Protein AF-D9SLG6-F1 (afdb_monomer)

Foldseek 3Di:
DQVVCVVVVHDPVVVQQVCCVVVVDGPVVLLLLQLLLVLLVVLLVPPDDLQRSCVVSPHPGSVSSQVSNCVQQVDGSPVSNVDPDPDPRRDDDDLDDPDPPVCQCVDPVVVLVKTWPDKDWADEDQAVVVVQVCCCVPVVWHKDQPDADPVRGRAKIWIARGDVSCVVVVSDHGHTHIYGYDDDDPPRTMDTDMDRVVSVVVVCVVVVNPPDDDDDD

InterPro domains:
  IPR009057 Homedomain-like superfamily [SSF46689] (35-90)
  IPR018060 AraC-like, DNA binding HTH domain [PF12833] (5-82)
  IPR018060 AraC-like, DNA binding HTH domain [PS01124] (1-83)
  IPR018060 AraC-like, DNA binding HTH domain [SM00342] (1-81)
  IPR018062 HTH domain AraC-type, conserved site [PS00041] (35-77)
  IPR020449 Transcription regulator HTH, AraC- type, HTH domain [PR00032] (50-65)
  IPR020449 Transcription regulator HTH, AraC- type, HTH domain [PR00032] (65-81)
  IPR029068 Glyoxalase/Bleomycin resistance protein/Dihydroxybiphenyl dioxygenase [SSF54593] (121-214)
  IPR049459 Bleomycin resistance protein domain [PF21629] (120-182)
  IPR050959 Multiple antibiotic resistance protein MarA-like [PTHR47504] (3-119)

Mean predicted aligned error: 10.83 Å

Structure (mmCIF, N/CA/C/O backbone):
data_AF-D9SLG6-F1
#
_entry.id   AF-D9SLG6-F1
#
loop_
_atom_site.group_PDB
_atom_site.id
_atom_site.type_symbol
_atom_site.label_atom_id
_atom_site.label_alt_id
_atom_site.label_comp_id
_atom_site.label_asym_id
_atom_site.label_entity_id
_atom_site.label_seq_id
_atom_site.pdbx_PDB_ins_code
_atom_site.Cartn_x
_atom_site.Cartn_y
_atom_site.Cartn_z
_atom_site.occupancy
_atom_site.B_iso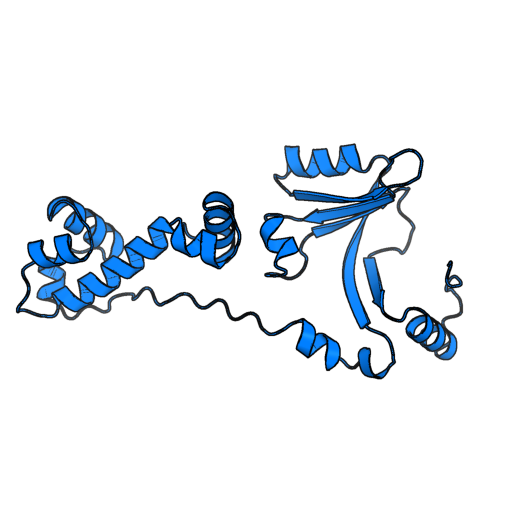_or_equiv
_atom_site.auth_seq_id
_atom_site.auth_comp_id
_atom_site.auth_asym_id
_atom_site.auth_atom_id
_atom_site.pdbx_PDB_model_num
ATOM 1 N N . MET A 1 1 ? -7.681 -12.279 13.695 1.00 58.88 1 MET A N 1
ATOM 2 C CA . MET A 1 1 ? -6.657 -11.817 12.727 1.00 58.88 1 MET A CA 1
ATOM 3 C C . MET A 1 1 ? -6.296 -12.932 11.754 1.00 58.88 1 MET A C 1
ATOM 5 O O . MET A 1 1 ? -6.424 -12.731 10.557 1.00 58.88 1 MET A O 1
ATOM 9 N N . THR A 1 2 ? -5.983 -14.128 12.254 1.00 65.06 2 THR A N 1
ATOM 10 C CA . THR A 1 2 ? -5.584 -15.313 11.474 1.00 65.06 2 THR A CA 1
ATOM 11 C C . THR A 1 2 ? -6.615 -15.793 10.447 1.00 65.06 2 THR A C 1
ATOM 13 O O . THR A 1 2 ? -6.240 -16.296 9.395 1.00 65.06 2 THR A O 1
ATOM 16 N N . THR A 1 3 ? -7.912 -15.623 10.722 1.00 75.00 3 THR A N 1
ATOM 17 C CA . THR A 1 3 ? -8.987 -16.054 9.814 1.00 75.00 3 THR A CA 1
ATOM 18 C C . THR A 1 3 ? -8.991 -15.274 8.499 1.00 75.00 3 THR A C 1
ATOM 20 O O . THR A 1 3 ? -9.059 -15.886 7.443 1.00 75.00 3 THR A O 1
ATOM 23 N N . ALA A 1 4 ? -8.871 -13.941 8.547 1.00 69.75 4 ALA A N 1
ATOM 24 C CA . ALA A 1 4 ? -8.873 -13.101 7.346 1.00 69.75 4 ALA A CA 1
ATOM 25 C C . ALA A 1 4 ? -7.638 -13.360 6.470 1.00 69.75 4 ALA A C 1
ATOM 27 O O . ALA A 1 4 ? -7.775 -13.543 5.269 1.00 69.75 4 ALA A O 1
ATOM 28 N N . ALA A 1 5 ? -6.460 -13.472 7.089 1.00 71.62 5 ALA A N 1
ATOM 29 C CA . ALA A 1 5 ? -5.213 -13.793 6.397 1.00 71.62 5 ALA A CA 1
ATOM 30 C C . ALA A 1 5 ? -5.293 -15.148 5.663 1.00 71.62 5 ALA A C 1
ATOM 32 O O . ALA A 1 5 ? -4.966 -15.246 4.485 1.00 71.62 5 ALA A O 1
ATOM 33 N N . ARG A 1 6 ? -5.862 -16.171 6.320 1.00 69.75 6 ARG A N 1
ATOM 34 C CA . ARG A 1 6 ? -6.088 -17.496 5.721 1.00 69.75 6 ARG A CA 1
ATOM 35 C C . ARG A 1 6 ? -7.032 -17.462 4.519 1.00 69.75 6 ARG A C 1
ATOM 37 O O . ARG A 1 6 ? -6.790 -18.179 3.560 1.00 69.75 6 ARG A O 1
ATOM 44 N N . PHE A 1 7 ? -8.087 -16.646 4.562 1.00 71.81 7 PHE A N 1
ATOM 45 C CA . PHE A 1 7 ? -9.011 -16.495 3.431 1.00 71.81 7 PHE A CA 1
ATOM 46 C C . PHE A 1 7 ? -8.351 -15.861 2.202 1.00 71.81 7 PHE A C 1
ATOM 48 O O . PHE A 1 7 ? -8.737 -16.180 1.085 1.00 71.81 7 PHE A O 1
ATOM 55 N N . VAL A 1 8 ? -7.373 -14.977 2.411 1.00 69.00 8 VAL A N 1
ATOM 56 C CA . VAL A 1 8 ? -6.668 -14.255 1.338 1.00 69.00 8 VAL A CA 1
ATOM 57 C C . VAL A 1 8 ? -5.389 -14.990 0.902 1.00 69.00 8 VAL A C 1
ATOM 59 O O . VAL A 1 8 ? -4.745 -14.589 -0.058 1.00 69.00 8 VAL A O 1
ATOM 62 N N . GLY A 1 9 ? -5.024 -16.091 1.569 1.00 76.75 9 GLY A N 1
ATOM 63 C CA . GLY A 1 9 ? -3.832 -16.874 1.233 1.00 76.75 9 GLY A CA 1
ATOM 64 C C . GLY A 1 9 ? -2.511 -16.199 1.615 1.00 76.75 9 GLY A C 1
ATOM 65 O O . GLY A 1 9 ? -1.478 -16.551 1.060 1.00 76.75 9 GLY A O 1
ATOM 66 N N . CYS A 1 10 ? -2.529 -15.252 2.558 1.00 79.31 10 CYS A N 1
ATOM 67 C CA . CYS A 1 10 ? -1.338 -14.542 3.024 1.00 79.31 10 CYS A CA 1
ATOM 68 C C . CYS A 1 10 ? -1.122 -14.707 4.534 1.00 79.31 10 CYS A C 1
ATOM 70 O O . CYS A 1 10 ? -1.982 -15.184 5.286 1.00 79.31 10 CYS A O 1
ATOM 72 N N . SER A 1 11 ? 0.054 -14.317 5.007 1.00 87.31 11 SER A N 1
ATOM 73 C CA . SER A 1 11 ? 0.365 -14.247 6.428 1.00 87.31 11 SER A CA 1
ATOM 74 C C . SER A 1 11 ? -0.424 -13.125 7.117 1.00 87.31 11 SER A C 1
ATOM 76 O O . SER A 1 11 ? -0.889 -12.155 6.514 1.00 87.31 11 SER A O 1
ATOM 78 N N . SER A 1 12 ? -0.567 -13.224 8.443 1.00 86.44 12 SER A N 1
ATOM 79 C CA . 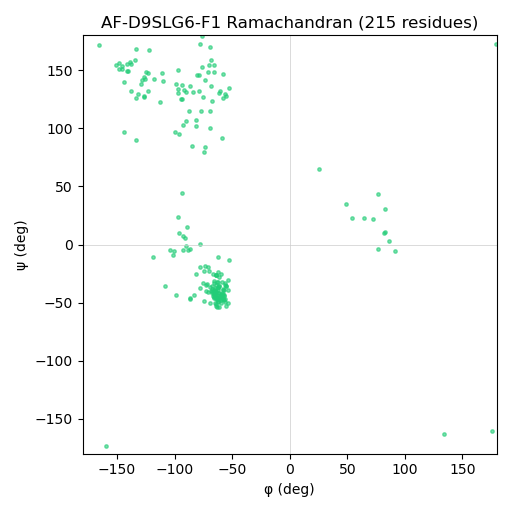SER A 1 12 ? -1.248 -12.173 9.218 1.00 86.44 12 SER A CA 1
ATOM 80 C C . SER A 1 12 ? -0.517 -10.829 9.178 1.00 86.44 12 SER A C 1
ATOM 82 O O . SER A 1 12 ? -1.162 -9.797 9.351 1.00 86.44 12 SER A O 1
ATOM 84 N N . TRP A 1 13 ? 0.800 -10.838 8.961 1.00 87.12 13 TRP A N 1
ATOM 85 C CA . TRP A 1 13 ? 1.613 -9.630 8.853 1.00 87.12 13 TRP A CA 1
ATOM 86 C C . TRP A 1 13 ? 1.392 -8.927 7.508 1.00 87.12 13 TRP A C 1
ATOM 88 O O . TRP A 1 13 ? 1.062 -7.740 7.500 1.00 87.12 13 TRP A O 1
ATOM 98 N N . GLU A 1 14 ? 1.451 -9.668 6.395 1.00 84.50 14 GLU A N 1
ATOM 99 C CA . GLU A 1 14 ? 1.177 -9.142 5.046 1.00 84.50 14 GLU A CA 1
ATOM 100 C C . GLU A 1 14 ? -0.231 -8.543 4.980 1.00 84.50 14 GLU A C 1
ATOM 102 O O . GLU A 1 14 ? -0.409 -7.398 4.565 1.00 84.50 14 GLU A O 1
ATOM 107 N N . PHE A 1 15 ? -1.236 -9.260 5.501 1.00 84.75 15 PHE A N 1
ATOM 108 C CA . PHE A 1 15 ? -2.612 -8.763 5.540 1.00 84.75 15 PHE A CA 1
ATOM 109 C C . PHE A 1 15 ? -2.734 -7.418 6.273 1.00 84.75 15 PHE A C 1
ATOM 111 O O . PHE A 1 15 ? -3.423 -6.510 5.810 1.00 84.75 15 PHE A O 1
ATOM 118 N N . GLN A 1 16 ? -2.074 -7.270 7.425 1.00 88.38 16 GLN A N 1
ATOM 119 C CA . GLN A 1 16 ? -2.118 -6.027 8.199 1.00 88.38 16 GLN A CA 1
ATOM 120 C C . GLN A 1 16 ? -1.422 -4.871 7.480 1.00 88.38 16 GLN A C 1
ATOM 122 O O . GLN A 1 16 ? -1.925 -3.745 7.531 1.00 88.38 16 GLN A O 1
ATOM 127 N N . ARG A 1 17 ? -0.300 -5.140 6.803 1.00 86.12 17 ARG A N 1
ATOM 128 C CA . ARG A 1 17 ? 0.409 -4.154 5.978 1.00 86.12 17 ARG A CA 1
ATOM 129 C C . ARG A 1 17 ? -0.448 -3.679 4.817 1.00 86.12 17 ARG A C 1
ATOM 131 O O . ARG A 1 17 ? -0.683 -2.478 4.713 1.00 86.12 17 ARG A O 1
ATOM 138 N N . ILE A 1 18 ? -0.972 -4.606 4.014 1.00 85.06 18 ILE A N 1
ATOM 139 C CA . ILE A 1 18 ? -1.842 -4.296 2.871 1.00 85.06 18 ILE A CA 1
ATOM 140 C C . ILE A 1 18 ? -3.066 -3.505 3.340 1.00 85.06 18 ILE A C 1
ATOM 142 O O . ILE A 1 18 ? -3.376 -2.455 2.781 1.00 85.06 18 ILE A O 1
ATOM 146 N N . PHE A 1 19 ? -3.730 -3.954 4.411 1.00 86.12 19 PHE A N 1
ATOM 147 C CA . PHE A 1 19 ? -4.883 -3.249 4.966 1.00 86.12 19 PHE A CA 1
ATOM 148 C C . PHE A 1 19 ? -4.532 -1.814 5.371 1.00 86.12 19 PHE A C 1
ATOM 150 O O . PHE A 1 19 ? -5.271 -0.884 5.048 1.00 86.12 19 PHE A O 1
ATOM 157 N N . SER A 1 20 ? -3.413 -1.624 6.073 1.00 89.19 20 SER A N 1
ATOM 158 C CA . SER A 1 20 ? -3.014 -0.301 6.566 1.00 89.19 20 SER A CA 1
ATOM 159 C C . SER A 1 20 ? -2.607 0.631 5.433 1.00 89.19 20 SER A C 1
ATOM 161 O O . SER A 1 20 ? -2.940 1.812 5.469 1.00 89.19 20 SER A O 1
ATOM 163 N N . PHE A 1 21 ? -1.949 0.089 4.409 1.00 85.12 21 PHE A N 1
ATOM 164 C CA . PHE A 1 21 ? -1.604 0.818 3.199 1.00 85.12 21 PHE A CA 1
ATOM 165 C C . PHE A 1 21 ? -2.861 1.301 2.457 1.00 85.12 21 PHE A C 1
ATOM 167 O O . PHE A 1 21 ? -2.968 2.486 2.157 1.00 85.12 21 PHE A O 1
ATOM 174 N N . LEU A 1 22 ? -3.838 0.414 2.225 1.00 83.25 22 LEU A N 1
ATOM 175 C CA . LEU A 1 22 ? -5.049 0.736 1.458 1.00 83.25 22 LEU A CA 1
ATOM 176 C C . LEU A 1 22 ? -6.065 1.598 2.221 1.00 83.25 22 LEU A C 1
ATOM 178 O O . LEU A 1 22 ? -6.787 2.376 1.609 1.00 83.25 22 LEU A O 1
ATOM 182 N N . SER A 1 23 ? -6.176 1.431 3.541 1.00 85.25 23 SER A N 1
ATOM 183 C CA . SER A 1 23 ? -7.180 2.136 4.358 1.00 85.25 23 SER A CA 1
ATOM 184 C C . SER A 1 23 ? -6.633 3.346 5.117 1.00 85.25 23 SER A C 1
ATOM 186 O O . SER A 1 23 ? -7.399 4.039 5.788 1.00 85.25 23 SER A O 1
ATOM 188 N N . HIS A 1 24 ? -5.316 3.570 5.062 1.00 86.50 24 HIS A N 1
ATOM 189 C CA . HIS A 1 24 ? -4.594 4.577 5.847 1.00 86.50 24 HIS A CA 1
ATOM 190 C C . HIS A 1 24 ? -4.832 4.483 7.368 1.00 86.50 24 HIS A C 1
ATOM 192 O O . HIS A 1 24 ? -4.647 5.454 8.099 1.00 86.50 24 HIS A O 1
ATOM 198 N N . MET A 1 25 ? -5.243 3.311 7.864 1.00 89.94 25 MET A N 1
ATOM 199 C CA . MET A 1 25 ? -5.453 3.039 9.285 1.00 89.94 25 MET A CA 1
ATOM 200 C C . MET A 1 25 ? -5.090 1.598 9.622 1.00 89.94 25 MET A C 1
ATOM 202 O O . MET A 1 25 ? -5.243 0.692 8.808 1.00 89.94 25 MET A O 1
ATOM 206 N N . SER A 1 26 ? -4.656 1.348 10.856 1.00 91.69 26 SER A N 1
ATOM 207 C CA . SER A 1 26 ? -4.375 -0.031 11.260 1.00 91.69 26 SER A CA 1
ATOM 208 C C . SER A 1 26 ? -5.655 -0.875 11.294 1.00 91.69 26 SER A C 1
ATOM 210 O O . SER A 1 26 ? -6.734 -0.397 11.658 1.00 91.69 26 SER A O 1
ATOM 212 N N . LEU A 1 27 ? -5.536 -2.175 11.011 1.00 89.31 27 LEU A N 1
ATOM 213 C CA . LEU A 1 27 ? -6.663 -3.111 11.116 1.00 89.31 27 LEU A CA 1
ATOM 214 C C . LEU A 1 27 ? -7.284 -3.121 12.522 1.00 89.31 27 LEU A C 1
ATOM 216 O O . LEU A 1 27 ? -8.504 -3.189 12.674 1.00 89.31 27 LEU A O 1
ATOM 220 N N . GLY A 1 28 ? -6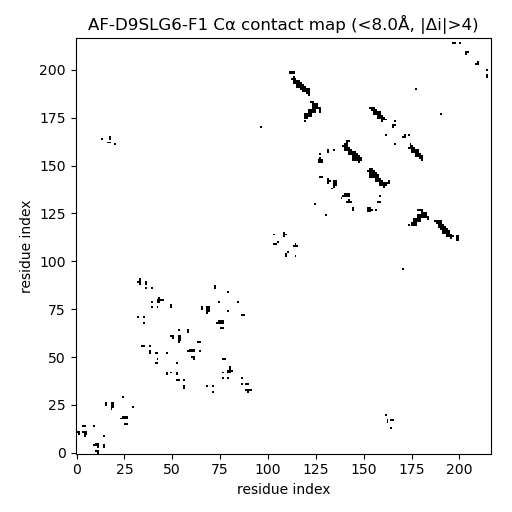.450 -3.047 13.562 1.00 91.50 28 GLY A N 1
ATOM 221 C CA . GLY A 1 28 ? -6.912 -3.003 14.949 1.00 91.50 28 GLY A CA 1
ATOM 222 C C . GLY A 1 28 ? -7.701 -1.732 15.265 1.00 91.50 28 GLY A C 1
ATOM 223 O O . GLY A 1 28 ? -8.718 -1.794 15.958 1.00 91.50 28 GLY A O 1
ATOM 224 N N . GLU A 1 29 ? -7.266 -0.587 14.738 1.00 91.94 29 GLU A N 1
ATOM 225 C CA . GLU A 1 29 ? -7.996 0.674 14.853 1.00 91.94 29 GLU A CA 1
ATOM 226 C C . GLU A 1 29 ? -9.329 0.617 14.109 1.00 91.94 29 GLU A C 1
ATOM 228 O O . GLU A 1 29 ? -10.355 0.968 14.691 1.00 91.94 29 GLU A O 1
ATOM 233 N N . TYR A 1 30 ? -9.336 0.098 12.879 1.00 92.56 30 TYR A N 1
ATOM 234 C CA . TYR A 1 30 ? -10.557 -0.100 12.107 1.00 92.56 30 TYR A CA 1
ATOM 235 C C . TYR A 1 30 ? -11.580 -0.947 12.872 1.00 92.56 30 TYR A C 1
ATOM 237 O O . TYR A 1 30 ? -12.711 -0.516 13.093 1.00 92.56 30 TYR A O 1
ATOM 245 N N . ILE A 1 31 ? -11.175 -2.130 13.351 1.00 91.50 31 ILE A N 1
ATOM 246 C CA . ILE A 1 31 ? -12.049 -3.025 14.122 1.00 91.50 31 ILE A CA 1
ATOM 247 C C . ILE A 1 31 ? -12.586 -2.315 15.370 1.00 91.50 31 ILE A C 1
ATOM 249 O O . ILE A 1 31 ? -13.771 -2.435 15.684 1.00 91.50 31 ILE A O 1
ATOM 253 N N . ARG A 1 32 ? -11.740 -1.556 16.075 1.00 92.94 32 ARG A N 1
ATOM 254 C CA . ARG A 1 32 ? -12.141 -0.807 17.273 1.00 92.94 32 ARG A CA 1
ATOM 255 C C . ARG A 1 32 ? -13.173 0.270 16.947 1.00 92.94 32 ARG A C 1
ATOM 257 O O . ARG A 1 32 ? -14.196 0.335 17.619 1.00 92.94 32 ARG A O 1
ATOM 264 N N . LYS A 1 33 ? -12.942 1.064 15.900 1.00 92.56 33 LYS A N 1
ATOM 265 C CA . LYS A 1 33 ? -13.868 2.097 15.413 1.00 92.56 33 LYS A CA 1
ATOM 266 C C . LYS A 1 33 ? -15.217 1.505 14.999 1.00 92.56 33 LYS A C 1
ATOM 268 O O . LYS A 1 33 ? -16.257 2.025 15.396 1.00 92.56 33 LYS A O 1
ATOM 273 N N . ARG A 1 34 ? -15.210 0.365 14.294 1.00 92.94 34 ARG A N 1
ATOM 274 C CA . ARG A 1 34 ? -16.428 -0.389 13.946 1.00 92.94 34 ARG A CA 1
ATOM 275 C C . ARG A 1 34 ? -17.192 -0.839 15.190 1.00 92.94 34 ARG A C 1
ATOM 277 O O . ARG A 1 34 ? -18.388 -0.595 15.285 1.00 92.94 34 ARG A O 1
ATOM 284 N N . LYS A 1 35 ? -16.506 -1.468 16.149 1.00 93.62 35 LYS A N 1
ATOM 285 C CA . LYS A 1 35 ? -17.109 -1.923 17.411 1.00 93.62 35 LYS A CA 1
ATOM 286 C C . LYS A 1 35 ? -17.706 -0.769 18.213 1.00 93.62 35 LYS A C 1
ATOM 288 O O . LYS A 1 35 ? -18.828 -0.888 18.678 1.00 93.62 35 LYS A O 1
ATOM 293 N N . LEU A 1 36 ? -16.986 0.346 18.338 1.00 93.75 36 LEU A N 1
ATOM 294 C CA . LEU A 1 36 ? -17.471 1.536 19.041 1.00 93.75 36 LEU A CA 1
ATOM 295 C C . LEU A 1 36 ? -18.667 2.188 18.334 1.00 93.75 36 LEU A C 1
ATOM 297 O O . LEU A 1 36 ? -19.560 2.665 19.021 1.00 93.75 36 LEU A O 1
ATOM 301 N N . THR A 1 37 ? -18.730 2.133 16.999 1.00 91.44 37 THR A N 1
ATOM 302 C CA . THR A 1 37 ? -19.908 2.579 16.232 1.00 91.44 37 THR A CA 1
ATOM 303 C C . THR A 1 37 ? -21.140 1.750 16.578 1.00 91.44 37 THR A C 1
ATOM 305 O O . THR A 1 37 ? -22.176 2.309 16.916 1.00 91.44 37 THR A O 1
ATOM 308 N N . PHE A 1 38 ? -21.028 0.420 16.579 1.00 91.38 38 PHE A N 1
ATOM 309 C CA . PHE A 1 38 ? -22.135 -0.443 17.001 1.00 91.38 38 PHE A CA 1
ATOM 310 C C . PHE A 1 38 ? -22.485 -0.271 18.486 1.00 91.38 38 PHE A C 1
ATOM 312 O O . PHE A 1 38 ? -23.660 -0.242 18.835 1.00 91.38 38 PHE A O 1
ATOM 319 N N . ALA A 1 39 ? -21.488 -0.075 19.353 1.00 92.56 39 ALA A N 1
ATOM 320 C CA . ALA A 1 39 ? -21.719 0.230 20.761 1.00 92.56 39 ALA A CA 1
ATOM 321 C C . ALA A 1 39 ? -22.477 1.547 20.956 1.00 92.56 39 ALA A C 1
ATOM 323 O O . ALA A 1 39 ? -23.319 1.635 21.840 1.00 92.56 39 ALA A O 1
ATOM 324 N N . ALA A 1 40 ? -22.197 2.560 20.135 1.00 90.69 40 ALA A N 1
ATOM 325 C CA . ALA A 1 40 ? -22.907 3.829 20.174 1.00 90.69 40 ALA A CA 1
ATOM 326 C C . ALA A 1 40 ? -24.380 3.677 19.768 1.00 90.69 40 ALA A C 1
ATOM 328 O O . ALA A 1 40 ? -25.235 4.271 20.416 1.00 90.69 40 ALA A O 1
ATOM 329 N N . TYR A 1 41 ? -24.679 2.835 18.772 1.00 88.75 41 TYR A N 1
ATOM 330 C CA . TYR A 1 41 ? -26.059 2.470 18.438 1.00 88.75 41 TYR A CA 1
ATOM 331 C C . TYR A 1 41 ? -26.754 1.730 19.587 1.00 88.75 41 TYR A C 1
ATOM 333 O O . TYR A 1 41 ? -27.854 2.110 19.969 1.00 88.75 41 TYR A O 1
ATOM 341 N N . ASP A 1 42 ? -26.101 0.735 20.194 1.00 91.06 42 ASP A N 1
ATOM 342 C CA . ASP A 1 42 ? -26.666 0.009 21.342 1.00 91.06 42 ASP A CA 1
ATOM 343 C C . ASP A 1 42 ? -26.865 0.907 22.577 1.00 91.06 42 ASP A C 1
ATOM 345 O O . ASP A 1 42 ? -27.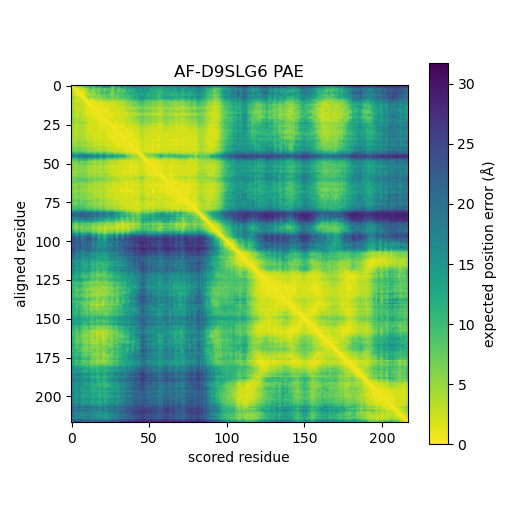719 0.624 23.409 1.00 91.06 42 ASP A O 1
ATOM 349 N N . LEU A 1 43 ? -26.086 1.985 22.729 1.00 90.06 43 LEU A N 1
ATOM 350 C CA . LEU A 1 43 ? -26.251 2.941 23.830 1.00 90.06 43 LEU A CA 1
ATOM 351 C C . LEU A 1 43 ? -27.520 3.790 23.709 1.00 90.06 43 LEU A C 1
ATOM 353 O O . LEU A 1 43 ? -27.976 4.284 24.739 1.00 90.06 43 LEU A O 1
ATOM 357 N N . GLN A 1 44 ? -28.062 3.947 22.496 1.00 84.81 44 GLN A N 1
ATOM 358 C CA . GLN A 1 44 ? -29.351 4.610 22.256 1.00 84.81 44 GLN A CA 1
ATOM 359 C C . GLN A 1 44 ? -30.535 3.730 22.689 1.00 84.81 44 GLN A C 1
ATOM 361 O O . GLN A 1 44 ? -31.635 4.233 22.906 1.00 84.81 44 GLN A O 1
ATOM 366 N N . ASP A 1 45 ? -30.322 2.419 22.843 1.00 80.25 45 ASP A N 1
ATOM 367 C CA . ASP A 1 45 ? -31.304 1.525 23.444 1.00 80.25 45 ASP A CA 1
ATOM 368 C C . ASP A 1 45 ? -31.224 1.617 24.977 1.00 80.25 45 ASP A C 1
ATOM 370 O O . ASP A 1 45 ? -30.303 1.111 25.630 1.00 80.25 45 ASP A O 1
ATOM 374 N N . ASN A 1 46 ? -32.232 2.261 25.569 1.00 71.12 46 ASN A N 1
ATOM 375 C CA . ASN A 1 46 ? -32.335 2.472 27.013 1.00 71.12 46 ASN A CA 1
ATOM 376 C C . ASN A 1 46 ? -32.431 1.169 27.835 1.00 71.12 46 ASN A C 1
ATOM 378 O O . ASN A 1 46 ? -32.295 1.222 29.060 1.00 71.12 46 ASN A O 1
ATOM 382 N N . GLY A 1 47 ? -32.633 0.006 27.204 1.00 78.94 47 GLY A N 1
ATOM 383 C CA . GLY A 1 47 ? -32.709 -1.289 27.883 1.00 78.94 47 GLY A CA 1
ATOM 384 C C . GLY A 1 47 ? -31.363 -1.899 28.293 1.00 78.94 47 GLY A C 1
ATOM 385 O O . GLY A 1 47 ? -31.329 -2.760 29.174 1.00 78.94 47 GLY A O 1
ATOM 386 N N . LEU A 1 48 ? -30.242 -1.474 27.699 1.00 86.31 48 LEU A N 1
ATOM 387 C CA . LEU A 1 48 ? -28.933 -2.101 27.923 1.00 86.31 48 LEU A CA 1
ATOM 388 C C . LEU A 1 48 ? -28.087 -1.333 28.949 1.00 86.31 48 LEU A C 1
ATOM 390 O O . LEU A 1 48 ? -28.003 -0.103 28.924 1.00 86.31 48 LEU A O 1
ATOM 394 N N . LYS A 1 49 ? -27.387 -2.027 29.857 1.00 90.44 49 LYS A N 1
ATOM 395 C CA . LYS A 1 49 ? -26.425 -1.370 30.762 1.00 90.44 49 LYS A CA 1
ATOM 396 C C . LYS A 1 49 ? -25.101 -1.126 30.038 1.00 90.44 49 LYS A C 1
ATOM 398 O O . LYS A 1 49 ? -24.644 -1.953 29.256 1.00 90.44 49 LYS A O 1
ATOM 403 N N . VAL A 1 50 ? -24.427 -0.020 30.362 1.00 90.00 50 VAL A N 1
ATOM 404 C CA . VAL A 1 50 ? -23.115 0.339 29.780 1.00 90.00 50 VAL A CA 1
ATOM 405 C C . VAL A 1 50 ? -22.074 -0.774 29.970 1.00 90.00 50 VAL A C 1
ATOM 407 O O . VAL A 1 50 ? -21.262 -1.012 29.080 1.00 90.00 50 VAL A O 1
ATOM 410 N N . ILE A 1 51 ? -22.110 -1.485 31.104 1.00 93.00 51 ILE A N 1
ATOM 411 C CA . ILE A 1 51 ? -21.225 -2.631 31.363 1.00 93.00 51 ILE A CA 1
ATOM 412 C C . ILE A 1 51 ? -21.489 -3.801 30.410 1.00 93.00 51 ILE A C 1
ATOM 414 O O . ILE A 1 51 ? -20.538 -4.366 29.877 1.00 93.00 51 ILE A O 1
ATOM 418 N N . ASP A 1 52 ? -22.755 -4.107 30.132 1.00 93.44 52 ASP A N 1
ATOM 419 C CA . ASP A 1 52 ? -23.137 -5.203 29.240 1.00 93.44 52 ASP A CA 1
ATOM 420 C C . ASP A 1 52 ? -22.723 -4.884 27.798 1.00 93.44 52 ASP A C 1
ATOM 422 O O . ASP A 1 52 ? -22.179 -5.736 27.097 1.00 93.44 52 ASP A O 1
ATOM 426 N N . ILE A 1 53 ? -22.882 -3.623 27.380 1.00 94.25 53 ILE A N 1
ATOM 427 C CA . ILE A 1 53 ? -22.407 -3.124 26.081 1.00 94.25 53 ILE A CA 1
ATOM 428 C C . ILE A 1 53 ? -20.876 -3.223 25.996 1.00 94.25 53 ILE A C 1
ATOM 430 O O . ILE A 1 53 ? -20.344 -3.740 25.013 1.00 94.25 53 ILE A O 1
ATOM 434 N N . ALA A 1 54 ? -20.145 -2.784 27.025 1.00 94.50 54 ALA A N 1
ATOM 435 C CA . ALA A 1 54 ? -18.684 -2.870 27.050 1.00 94.50 54 ALA A CA 1
ATOM 436 C C . ALA A 1 54 ? -18.197 -4.319 26.854 1.00 94.50 54 ALA A C 1
ATOM 438 O O . ALA A 1 54 ? -17.342 -4.579 26.000 1.00 94.50 54 ALA A O 1
ATOM 439 N N . LEU A 1 55 ? -18.795 -5.261 27.588 1.00 94.38 55 LEU A N 1
ATOM 440 C CA . LEU A 1 55 ? -18.494 -6.689 27.491 1.00 94.38 55 LEU A CA 1
ATOM 441 C C . LEU A 1 55 ? -18.874 -7.262 26.116 1.00 94.38 55 LEU A C 1
ATOM 443 O O . LEU A 1 55 ? -18.052 -7.943 25.500 1.00 94.38 55 LEU A O 1
ATOM 447 N N . LYS A 1 56 ? -20.057 -6.920 25.580 1.00 94.44 56 LYS A N 1
ATOM 448 C CA . LYS A 1 56 ? -20.527 -7.332 24.240 1.00 94.44 56 LYS A CA 1
ATOM 449 C C . LYS A 1 56 ? -19.523 -6.981 23.140 1.00 94.44 56 LYS A C 1
ATOM 451 O O . LYS A 1 56 ? -19.295 -7.778 22.231 1.00 94.44 56 LYS A O 1
ATOM 456 N N . TYR A 1 57 ? -18.882 -5.814 23.228 1.00 94.69 57 TYR A N 1
ATOM 457 C CA . TYR A 1 57 ? -17.887 -5.371 22.244 1.00 94.69 57 TYR A CA 1
ATOM 458 C C . TYR A 1 5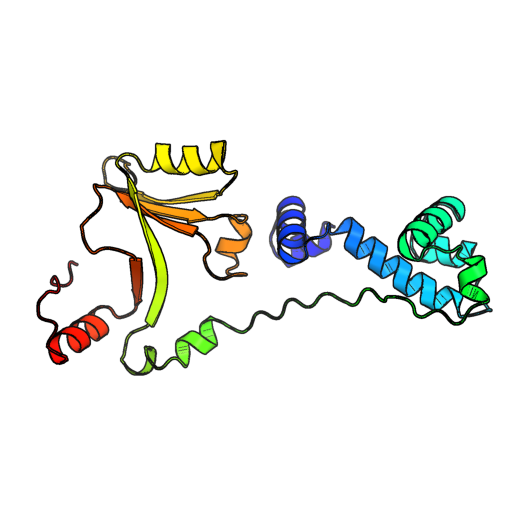7 ? -16.442 -5.781 22.576 1.00 94.69 57 TYR A C 1
ATOM 460 O O . TYR A 1 57 ? -15.515 -5.475 21.813 1.00 94.69 57 TYR A O 1
ATOM 468 N N . GLY A 1 58 ? -16.245 -6.579 23.628 1.00 92.88 58 GLY A N 1
ATOM 469 C CA . GLY A 1 58 ? -14.974 -7.215 23.971 1.00 92.88 58 GLY A CA 1
ATOM 470 C C . GLY A 1 58 ? -14.009 -6.314 24.736 1.00 92.88 58 GLY A C 1
ATOM 471 O O . GLY A 1 58 ? -12.800 -6.442 24.557 1.00 92.88 58 GLY A O 1
ATOM 472 N N . TYR A 1 59 ? -14.526 -5.385 25.541 1.00 94.69 59 TYR A N 1
ATOM 473 C CA . TYR A 1 59 ? -13.731 -4.649 26.520 1.00 94.69 59 TYR A CA 1
ATOM 474 C C . TYR A 1 59 ? -13.765 -5.376 27.863 1.00 94.69 59 TYR A C 1
ATOM 476 O O . TYR A 1 59 ? -14.833 -5.729 28.351 1.00 94.69 59 TYR A O 1
ATOM 484 N N . GLU A 1 60 ? -12.601 -5.546 28.488 1.00 91.81 60 GLU A N 1
ATOM 485 C CA . GLU A 1 60 ? -12.469 -6.243 29.778 1.00 91.81 60 GLU A CA 1
ATOM 486 C C . GLU A 1 60 ? -13.043 -5.447 30.958 1.00 91.81 60 GLU A C 1
ATOM 488 O O . GLU A 1 60 ? -13.319 -6.005 32.016 1.00 91.81 60 GLU A O 1
ATOM 493 N N . SER A 1 61 ? -13.224 -4.131 30.800 1.00 93.94 61 SER A N 1
ATOM 494 C CA . SER A 1 61 ? -13.835 -3.287 31.826 1.00 93.94 61 SER A CA 1
ATOM 495 C C . SER A 1 61 ? -14.624 -2.113 31.233 1.00 93.94 61 SER A C 1
ATOM 497 O O . SER A 1 61 ? -14.241 -1.572 30.186 1.00 93.94 61 SER A O 1
ATOM 499 N N . PRO A 1 62 ? -15.668 -1.629 31.937 1.00 92.62 62 PRO A N 1
ATOM 500 C CA . PRO A 1 62 ? -16.374 -0.400 31.574 1.00 92.62 62 PRO A CA 1
ATOM 501 C C . PRO A 1 62 ? -15.450 0.815 31.482 1.00 92.62 62 PRO A C 1
ATOM 503 O O . PRO A 1 62 ? -15.635 1.667 30.622 1.00 92.62 62 PRO A O 1
ATOM 506 N N . ALA A 1 63 ? -14.419 0.890 32.329 1.00 94.50 63 ALA A N 1
ATOM 507 C CA . ALA A 1 63 ? -13.458 1.989 32.307 1.00 94.50 63 ALA A CA 1
ATOM 508 C C . ALA A 1 63 ? -12.635 2.009 31.007 1.00 94.50 63 ALA A C 1
ATOM 510 O O . ALA A 1 63 ? -12.438 3.074 30.417 1.00 94.50 63 ALA A O 1
ATOM 511 N N . ALA A 1 64 ? -12.182 0.841 30.534 1.00 95.19 64 ALA A N 1
ATOM 512 C CA . ALA A 1 64 ? -11.473 0.726 29.260 1.00 95.19 64 ALA A CA 1
ATOM 513 C C . ALA A 1 64 ? -12.377 1.104 28.075 1.00 95.19 64 ALA A C 1
ATOM 515 O O . ALA A 1 64 ? -11.940 1.827 27.176 1.00 95.19 64 ALA A O 1
ATOM 516 N N . PHE A 1 65 ? -13.641 0.670 28.109 1.00 96.06 65 PHE A N 1
ATOM 517 C CA . PHE A 1 65 ? -14.647 1.055 27.123 1.00 96.06 65 PHE A CA 1
ATOM 518 C C . PHE A 1 65 ? -14.891 2.567 27.119 1.00 96.06 65 PHE A C 1
ATOM 520 O O . PHE A 1 65 ? -14.715 3.195 26.079 1.00 96.06 65 PHE A O 1
ATOM 527 N N . SER A 1 66 ? -15.199 3.170 28.271 1.00 95.31 66 SER A N 1
ATOM 528 C CA . SER A 1 66 ? -15.462 4.609 28.385 1.00 95.31 66 SER A CA 1
ATOM 529 C C . SER A 1 66 ? -14.294 5.450 27.883 1.00 95.31 66 SER A C 1
ATOM 531 O O . SER A 1 66 ? -14.508 6.383 27.118 1.00 95.31 66 SER A O 1
ATOM 533 N N . ARG A 1 67 ? -13.047 5.090 28.222 1.00 95.31 67 ARG A N 1
ATOM 534 C CA . ARG A 1 67 ? -11.856 5.786 27.700 1.00 95.31 67 ARG A CA 1
ATOM 535 C C . ARG A 1 67 ? -11.764 5.704 26.176 1.00 95.31 67 ARG A C 1
ATOM 537 O O . ARG A 1 67 ? -11.479 6.707 25.528 1.00 95.31 67 ARG A O 1
ATOM 544 N N . ALA A 1 68 ? -11.988 4.525 25.595 1.00 94.75 68 ALA A N 1
ATOM 545 C CA . ALA A 1 68 ? -11.928 4.341 24.147 1.00 94.75 68 ALA A CA 1
ATOM 546 C C . ALA A 1 68 ? -13.079 5.056 23.420 1.00 94.75 68 ALA A C 1
ATOM 548 O O . ALA A 1 68 ? -12.850 5.655 22.372 1.00 94.75 68 ALA A O 1
ATOM 549 N N . PHE A 1 69 ? -14.282 5.018 23.993 1.00 94.12 69 PHE A N 1
ATOM 550 C CA . PHE A 1 69 ? -15.474 5.678 23.473 1.00 94.12 69 PHE A CA 1
ATOM 551 C C . PHE A 1 69 ? -15.315 7.200 23.497 1.00 94.12 69 PHE A C 1
ATOM 553 O O . PHE A 1 69 ? -15.453 7.841 22.460 1.00 94.12 69 PHE A O 1
ATOM 560 N N . SER A 1 70 ? -14.916 7.773 24.637 1.00 93.31 70 SER A N 1
ATOM 561 C CA . SER A 1 70 ? -14.642 9.209 24.758 1.00 93.31 70 SER A CA 1
ATOM 562 C C . SER A 1 70 ? -13.522 9.679 23.851 1.00 93.31 70 SER A C 1
ATOM 564 O O . SER A 1 70 ? -13.617 10.760 23.284 1.00 93.31 70 SER A O 1
ATOM 566 N N . LYS A 1 71 ? -12.488 8.860 23.641 1.00 93.12 71 LYS A N 1
ATOM 567 C CA . LYS A 1 71 ? -11.435 9.192 22.678 1.00 93.12 71 LYS A CA 1
ATOM 568 C C . LYS A 1 71 ? -11.963 9.285 21.241 1.00 93.12 71 LYS A C 1
ATOM 570 O O . LYS A 1 71 ? -11.412 10.054 20.462 1.00 93.12 71 LYS A O 1
ATOM 575 N N . LEU A 1 72 ? -12.978 8.495 20.881 1.00 90.94 72 LEU A N 1
ATOM 576 C CA . LEU A 1 72 ? -13.529 8.474 19.526 1.00 90.94 72 LEU A CA 1
ATOM 577 C C . LEU A 1 72 ? -14.609 9.541 19.304 1.00 90.94 72 LEU A C 1
ATOM 579 O O . LEU A 1 72 ? -14.572 10.227 18.290 1.00 90.94 72 LEU A O 1
ATOM 583 N N . TYR A 1 73 ? -15.551 9.672 20.240 1.00 90.19 73 TYR A N 1
ATOM 584 C CA . TYR A 1 73 ? -16.741 10.521 20.101 1.00 90.19 73 TYR A CA 1
ATOM 585 C C . TYR A 1 73 ? -16.670 11.836 20.886 1.00 90.19 73 TYR A C 1
ATOM 587 O O . TYR A 1 73 ? -17.581 12.650 20.804 1.00 90.19 73 TYR A O 1
ATOM 595 N N . GLY A 1 74 ? -15.621 12.049 21.682 1.00 90.56 74 GLY A N 1
ATOM 596 C CA . GLY A 1 74 ? -15.441 13.262 22.486 1.00 90.56 74 GLY A CA 1
ATOM 597 C C . GLY A 1 74 ? -16.300 13.335 23.753 1.00 90.56 74 GLY A C 1
ATOM 598 O O . GLY A 1 74 ? -16.124 14.259 24.539 1.00 90.56 74 GLY A O 1
ATOM 599 N N . ILE A 1 75 ? -17.192 12.366 23.993 1.00 90.50 75 ILE A N 1
ATOM 600 C CA . ILE A 1 75 ? -18.103 12.364 25.147 1.00 90.50 75 ILE A CA 1
ATOM 601 C C . ILE A 1 75 ? -18.145 11.013 25.870 1.00 90.50 75 ILE A C 1
ATOM 603 O O . ILE A 1 75 ? -17.624 10.007 25.389 1.00 90.50 75 ILE A O 1
ATOM 607 N N . SER A 1 76 ? -18.739 10.967 27.063 1.00 92.12 76 SER A N 1
ATOM 608 C CA . SER A 1 76 ? -18.887 9.714 27.815 1.00 92.12 76 SER A CA 1
ATOM 609 C C . SER A 1 76 ? -20.008 8.822 27.247 1.00 92.12 76 SER A C 1
ATOM 611 O O . SER A 1 76 ? -20.981 9.353 26.708 1.00 92.12 76 SER A O 1
ATOM 613 N N . PRO A 1 77 ? -19.941 7.484 27.408 1.00 91.50 77 PRO A N 1
ATOM 614 C CA . PRO A 1 77 ? -21.037 6.588 27.029 1.00 91.50 77 PRO A CA 1
ATOM 615 C C . PRO A 1 77 ? -22.386 6.923 27.675 1.00 91.50 77 PRO A C 1
ATOM 617 O O . PRO A 1 77 ? -23.423 6.766 27.042 1.00 91.50 77 PRO A O 1
ATOM 620 N N . SER A 1 78 ? -22.384 7.387 28.929 1.00 89.00 78 SER A N 1
ATOM 621 C CA . SER A 1 78 ? -23.599 7.828 29.622 1.00 89.00 78 SER A CA 1
ATOM 622 C C . SER A 1 78 ? -24.187 9.078 28.975 1.00 89.00 78 SER A C 1
ATOM 624 O O . SER A 1 78 ? -25.373 9.108 28.691 1.00 89.00 78 SER A O 1
ATOM 626 N N . SER A 1 79 ? -23.356 10.070 28.643 1.00 87.81 79 SER A N 1
ATOM 627 C CA . SER A 1 79 ? -23.817 11.274 27.935 1.00 87.81 79 SER A CA 1
ATOM 628 C C . SER A 1 79 ? -24.350 10.953 26.537 1.00 87.81 79 SER A C 1
ATOM 630 O O . SER A 1 79 ? -25.294 11.585 26.074 1.00 87.81 79 SER A O 1
ATOM 632 N N . ALA A 1 80 ? -23.755 9.961 25.868 1.00 87.44 80 ALA A N 1
ATOM 633 C CA . ALA A 1 80 ? -24.193 9.497 24.556 1.00 87.44 80 ALA A CA 1
ATOM 634 C C . ALA A 1 80 ? -25.594 8.882 24.569 1.00 87.44 80 ALA A C 1
ATOM 636 O O . ALA A 1 80 ? -26.259 8.921 23.545 1.00 87.44 80 ALA A O 1
ATOM 637 N N . ARG A 1 81 ? -26.046 8.337 25.702 1.00 85.75 81 ARG A N 1
ATOM 638 C CA . ARG A 1 81 ? -27.400 7.793 25.859 1.00 85.75 81 ARG A CA 1
ATOM 639 C C . ARG A 1 81 ? -28.468 8.881 25.892 1.00 85.75 81 ARG A C 1
ATOM 641 O O . ARG A 1 81 ? -29.522 8.727 25.294 1.00 85.75 81 ARG A O 1
ATOM 648 N N . ASP A 1 82 ? -28.175 9.974 26.586 1.00 76.31 82 ASP A N 1
ATOM 649 C CA . ASP A 1 82 ? -29.151 11.035 26.851 1.00 76.31 82 ASP A CA 1
ATOM 650 C C . ASP A 1 82 ? -29.220 12.076 25.719 1.00 76.31 82 ASP A C 1
ATOM 652 O O . ASP A 1 82 ? -30.025 13.005 25.766 1.00 76.31 82 ASP A O 1
ATOM 656 N N . SER A 1 83 ? -28.366 11.945 24.698 1.00 68.25 83 SER A N 1
ATOM 657 C CA . SER A 1 83 ? -28.280 12.869 23.569 1.00 68.25 83 SER A CA 1
ATOM 658 C C . SER A 1 83 ? -28.481 12.146 22.240 1.00 68.25 83 SER A C 1
ATOM 660 O O . SER A 1 83 ? -27.844 11.131 21.959 1.00 68.25 83 SER A O 1
ATOM 662 N N . TYR A 1 84 ? -29.341 12.709 21.386 1.00 64.25 84 TYR A N 1
ATOM 663 C CA . TYR A 1 84 ? -29.424 12.314 19.982 1.00 64.25 84 TYR A CA 1
ATOM 664 C C . TYR A 1 84 ? -28.138 12.785 19.299 1.00 64.25 84 TYR A C 1
ATOM 666 O O . TYR A 1 84 ? -27.961 13.975 19.038 1.00 64.25 84 TYR A O 1
ATOM 674 N N . MET A 1 85 ? -27.193 11.868 19.109 1.00 63.19 85 MET A N 1
ATOM 675 C CA . MET A 1 85 ? -25.865 12.206 18.611 1.00 63.19 85 MET A CA 1
ATOM 676 C C . MET A 1 85 ? -25.779 11.972 17.106 1.00 63.19 85 MET A C 1
ATOM 678 O O . MET A 1 85 ? -26.139 10.900 16.617 1.00 63.19 85 MET A O 1
ATOM 682 N N . ASP A 1 86 ? -25.223 12.949 16.389 1.00 63.88 86 ASP A N 1
ATOM 683 C CA . ASP A 1 86 ? -24.729 12.744 15.029 1.00 63.88 86 ASP A CA 1
ATOM 684 C C . ASP A 1 86 ? -23.412 11.959 15.116 1.00 63.88 86 ASP A C 1
ATOM 686 O O . ASP A 1 86 ? -22.304 12.497 15.195 1.00 63.88 86 ASP A O 1
ATOM 690 N N . LEU A 1 87 ? -23.551 10.646 15.294 1.00 67.56 87 LEU A N 1
ATOM 691 C CA . LEU A 1 87 ? -22.424 9.736 15.403 1.00 67.56 87 LEU A CA 1
ATOM 692 C C . LEU A 1 87 ? -21.762 9.650 14.034 1.00 67.56 87 LEU A C 1
ATOM 694 O O . LEU A 1 87 ? -22.336 9.082 13.107 1.00 67.56 87 LEU A O 1
ATOM 698 N N . ASN A 1 88 ? -20.519 10.128 13.931 1.00 69.81 88 ASN A N 1
ATOM 699 C CA . ASN A 1 88 ? -19.653 9.811 12.799 1.00 69.81 88 ASN A CA 1
ATOM 700 C C . ASN A 1 88 ? -19.468 8.287 12.736 1.00 69.81 88 ASN A C 1
ATOM 702 O O . ASN A 1 88 ? -18.606 7.705 13.402 1.00 69.81 88 ASN A O 1
ATOM 706 N N . ALA A 1 89 ? -20.343 7.629 11.979 1.00 76.50 89 ALA A N 1
ATOM 707 C CA . ALA A 1 89 ? -20.334 6.195 11.814 1.00 76.50 89 ALA A CA 1
ATOM 708 C C . ALA A 1 89 ? -19.089 5.804 11.024 1.00 76.50 89 ALA A C 1
ATOM 710 O O . ALA A 1 89 ? -18.751 6.417 10.013 1.00 76.50 89 ALA A O 1
ATOM 711 N N . HIS A 1 90 ? -18.413 4.748 11.465 1.00 83.38 90 HIS A N 1
ATOM 712 C CA . HIS A 1 90 ? -17.359 4.139 10.671 1.00 83.38 90 HIS A CA 1
ATOM 713 C C . HIS A 1 90 ? -17.972 3.009 9.834 1.00 83.38 90 HIS A C 1
ATOM 715 O O . HIS A 1 90 ? -18.261 1.938 10.384 1.00 83.38 90 HIS A O 1
ATOM 721 N N . PRO A 1 91 ? -18.217 3.217 8.526 1.00 81.88 91 PRO A N 1
ATOM 722 C CA . PRO A 1 91 ? -18.875 2.220 7.697 1.00 81.88 91 PRO A CA 1
ATOM 723 C C . PRO A 1 91 ? -17.984 0.999 7.455 1.00 81.88 91 PRO A C 1
ATOM 725 O O . PRO A 1 91 ? -16.783 0.956 7.760 1.00 81.88 91 PRO A O 1
ATOM 728 N N . ARG A 1 92 ? -18.591 -0.047 6.888 1.00 84.44 92 ARG A N 1
ATOM 729 C CA . ARG A 1 92 ? -17.819 -1.157 6.334 1.00 84.44 92 ARG A CA 1
ATOM 730 C C . ARG A 1 92 ? -16.931 -0.616 5.213 1.00 84.44 92 ARG A C 1
ATOM 732 O O . ARG A 1 92 ? -17.432 0.081 4.344 1.00 84.44 92 ARG A O 1
ATOM 739 N N . LEU A 1 93 ? -15.640 -0.946 5.244 1.00 82.44 93 LEU A N 1
ATOM 740 C CA . LEU A 1 93 ? -14.760 -0.645 4.124 1.00 82.44 93 LEU A CA 1
ATOM 741 C C . LEU A 1 93 ? -15.077 -1.640 3.015 1.00 82.44 93 LEU A C 1
ATOM 743 O O . LEU A 1 93 ? -15.089 -2.853 3.251 1.00 82.44 93 LEU A O 1
ATOM 747 N N . THR A 1 94 ? -15.352 -1.112 1.835 1.00 71.56 94 THR A N 1
ATOM 748 C CA . THR A 1 94 ? -15.473 -1.860 0.591 1.00 71.56 94 THR A CA 1
ATOM 749 C C . THR A 1 94 ? -14.316 -1.443 -0.297 1.00 71.56 94 THR A C 1
ATOM 751 O O . THR A 1 94 ? -14.120 -0.262 -0.567 1.00 71.56 94 THR A O 1
ATOM 754 N N . PHE A 1 95 ? -13.520 -2.420 -0.715 1.00 67.00 95 PHE A N 1
ATOM 755 C CA . PHE A 1 95 ? -12.521 -2.215 -1.751 1.00 67.00 95 PHE A CA 1
ATOM 756 C C . PHE A 1 95 ? -13.166 -2.673 -3.057 1.00 67.00 95 PHE A C 1
ATOM 758 O O . PHE A 1 95 ? -13.239 -3.871 -3.328 1.00 67.00 95 PHE A O 1
ATOM 765 N N . GLU A 1 96 ? -13.743 -1.739 -3.808 1.00 58.00 96 GLU A N 1
ATOM 766 C CA . GLU A 1 96 ? -14.249 -2.033 -5.146 1.00 58.00 96 GLU A CA 1
ATOM 767 C C . GLU A 1 96 ? -13.076 -1.990 -6.122 1.00 58.00 96 GLU A C 1
ATOM 769 O O . GLU A 1 96 ? -12.592 -0.924 -6.497 1.00 58.00 96 GLU A O 1
ATOM 774 N N . PHE A 1 97 ? -12.591 -3.165 -6.514 1.00 57.00 97 PHE A N 1
ATOM 775 C CA . PHE A 1 97 ? -11.628 -3.279 -7.600 1.00 57.00 97 PHE A CA 1
ATOM 776 C C . PHE A 1 97 ? -12.404 -3.458 -8.897 1.00 57.00 97 PHE A C 1
ATOM 778 O O . PHE A 1 97 ? -12.981 -4.515 -9.154 1.00 57.00 97 PHE A O 1
ATOM 785 N N . VAL A 1 98 ? -12.444 -2.406 -9.713 1.00 46.31 98 VAL A N 1
ATOM 786 C CA . VAL A 1 98 ? -13.068 -2.452 -11.037 1.00 46.31 98 VAL A CA 1
ATOM 787 C C . VAL A 1 98 ? -12.154 -3.244 -11.977 1.00 46.31 98 VAL A C 1
ATOM 789 O O . VAL A 1 98 ? -11.294 -2.689 -12.650 1.00 46.31 98 VAL A O 1
ATOM 792 N N . GLU A 1 99 ? -12.300 -4.568 -11.935 1.00 52.53 99 GLU A N 1
ATOM 793 C CA . GLU A 1 99 ? -12.144 -5.537 -13.030 1.00 52.53 99 GLU A CA 1
ATOM 794 C C . GLU A 1 99 ? -11.206 -5.105 -14.189 1.00 52.53 99 GLU A C 1
ATOM 796 O O . GLU A 1 99 ? -11.616 -4.937 -15.341 1.00 52.53 99 GLU A O 1
ATOM 801 N N . LYS A 1 100 ? -9.908 -4.943 -13.888 1.00 54.75 100 LYS A N 1
ATOM 802 C CA . LYS A 1 100 ? -8.878 -4.504 -14.850 1.00 54.75 100 LYS A CA 1
ATOM 803 C C . LYS A 1 100 ? -8.793 -5.438 -16.065 1.00 54.75 100 LYS A C 1
ATOM 805 O O . LYS A 1 100 ? -8.682 -4.967 -17.191 1.00 54.75 100 LYS A O 1
ATOM 810 N N . GLU A 1 101 ? -8.932 -6.751 -15.871 1.00 54.78 101 GLU A N 1
ATOM 811 C CA . GLU A 1 101 ? -8.909 -7.732 -16.968 1.00 54.78 101 GLU A CA 1
ATOM 812 C C . GLU A 1 101 ? -10.110 -7.629 -17.916 1.00 54.78 101 GLU A C 1
ATOM 814 O O . GLU A 1 101 ? -9.967 -7.811 -19.128 1.00 54.78 101 GLU A O 1
ATOM 819 N N . ARG A 1 102 ? -11.297 -7.307 -17.391 1.00 52.56 102 ARG A N 1
ATOM 820 C CA . ARG A 1 102 ? -12.506 -7.145 -18.205 1.00 52.56 102 ARG A CA 1
ATOM 821 C C . ARG A 1 102 ? -12.446 -5.858 -19.024 1.00 52.56 102 ARG A C 1
ATOM 823 O O . ARG A 1 102 ? -12.770 -5.878 -20.208 1.00 52.56 102 ARG A O 1
ATOM 830 N N . LEU A 1 103 ? -11.940 -4.775 -18.430 1.00 54.47 103 LEU A N 1
ATOM 831 C CA . LEU A 1 103 ? -11.673 -3.512 -19.127 1.00 54.47 103 LEU A CA 1
ATOM 832 C C . LEU A 1 103 ? -10.585 -3.659 -20.201 1.00 54.47 103 LEU A C 1
ATOM 834 O O . LEU A 1 103 ? -10.726 -3.105 -21.288 1.00 54.47 103 LEU A O 1
ATOM 838 N N . ILE A 1 104 ? -9.536 -4.444 -19.932 1.00 58.09 104 ILE A N 1
ATOM 839 C CA . ILE A 1 104 ? -8.483 -4.766 -20.906 1.00 58.09 104 ILE A CA 1
ATOM 840 C C . ILE A 1 104 ? -9.071 -5.477 -22.134 1.00 58.09 104 ILE A C 1
ATOM 842 O O . ILE A 1 104 ? -8.796 -5.072 -23.267 1.00 58.09 104 ILE A O 1
ATOM 846 N N . LYS A 1 105 ? -9.916 -6.497 -21.925 1.00 57.12 105 LYS A N 1
ATOM 847 C CA . LYS A 1 105 ? -10.556 -7.249 -23.018 1.00 57.12 105 LYS A CA 1
ATOM 848 C C . LYS A 1 105 ? -11.559 -6.414 -23.824 1.00 57.12 105 LYS A C 1
ATOM 850 O O . LYS A 1 105 ? -11.747 -6.702 -25.000 1.00 57.12 105 LYS A O 1
ATOM 855 N N . MET A 1 106 ? -12.137 -5.369 -23.230 1.00 56.34 106 MET A N 1
ATOM 856 C CA . MET A 1 106 ? -13.054 -4.419 -23.882 1.00 56.34 106 MET A CA 1
ATOM 857 C C . MET A 1 106 ? -12.363 -3.140 -24.390 1.00 56.34 106 MET A C 1
ATOM 859 O O . MET A 1 106 ? -13.033 -2.170 -24.741 1.00 56.34 106 MET A O 1
ATOM 863 N N . SER A 1 107 ? -11.029 -3.085 -24.384 1.00 72.19 107 SER A N 1
ATOM 864 C CA . SER A 1 107 ? -10.310 -1.886 -24.806 1.00 72.19 107 SER A CA 1
ATOM 865 C C . SER A 1 107 ? -10.243 -1.772 -26.333 1.00 72.19 107 SER A C 1
ATOM 867 O O . SER A 1 107 ? -10.029 -2.743 -27.044 1.00 72.19 107 SER A O 1
ATOM 869 N N . LYS A 1 108 ? -10.277 -0.544 -26.854 1.00 73.62 108 LYS A N 1
ATOM 870 C CA . LYS A 1 108 ? -9.999 -0.224 -28.272 1.00 73.62 108 LYS A CA 1
ATOM 871 C C . LYS A 1 108 ? -8.659 -0.761 -28.812 1.00 73.62 108 LYS A C 1
ATOM 873 O O . LYS A 1 108 ? -8.411 -0.690 -30.012 1.00 73.62 108 LYS A O 1
ATOM 878 N N . PHE A 1 109 ? -7.760 -1.220 -27.939 1.00 80.19 109 PHE A N 1
ATOM 879 C CA . PHE A 1 109 ? -6.507 -1.863 -28.324 1.00 80.19 109 PHE A CA 1
ATOM 880 C C . PHE A 1 109 ? -6.717 -3.345 -28.640 1.00 80.19 109 PHE A C 1
ATOM 882 O O . PHE A 1 109 ? -6.229 -3.799 -29.674 1.00 80.19 109 PHE A O 1
ATOM 889 N N . SER A 1 110 ? -7.499 -4.074 -27.830 1.00 79.19 110 SER A N 1
ATOM 890 C CA . SER A 1 110 ? -7.755 -5.502 -28.065 1.00 79.19 110 SER A CA 1
ATOM 891 C C . SER A 1 110 ? -8.454 -5.734 -29.407 1.00 79.19 110 SER A C 1
ATOM 893 O O . SER A 1 110 ? -8.102 -6.668 -30.123 1.00 79.19 110 SER A O 1
ATOM 895 N N . GLU A 1 111 ? -9.348 -4.828 -29.813 1.00 84.06 111 GLU A N 1
ATOM 896 C CA . GLU A 1 111 ? -9.974 -4.806 -31.147 1.00 84.06 111 GLU A CA 1
ATOM 897 C C . GLU A 1 111 ? -8.962 -4.671 -32.301 1.00 84.06 111 GLU A C 1
ATOM 899 O O . GLU A 1 111 ? -9.229 -5.102 -33.420 1.00 84.06 111 GLU A O 1
ATOM 904 N N . ARG A 1 112 ? -7.784 -4.094 -32.035 1.00 84.38 112 ARG A N 1
ATOM 905 C CA . ARG A 1 112 ? -6.677 -3.932 -32.994 1.00 84.38 112 ARG A CA 1
ATOM 906 C C . ARG A 1 112 ? -5.667 -5.081 -32.936 1.00 84.38 112 ARG A C 1
ATOM 908 O O . ARG A 1 112 ? -4.623 -4.997 -33.574 1.00 84.38 112 ARG A O 1
ATOM 915 N N . GLY A 1 113 ? -5.956 -6.133 -32.170 1.00 86.69 113 GLY A N 1
ATOM 916 C CA . GLY A 1 113 ? -5.111 -7.322 -32.058 1.00 86.69 113 GLY A CA 1
ATOM 917 C C . GLY A 1 113 ? -3.941 -7.205 -31.077 1.00 86.69 113 GLY A C 1
ATOM 918 O O . GLY A 1 113 ? -3.091 -8.089 -31.080 1.00 86.69 113 GLY A O 1
ATOM 919 N N . TYR A 1 114 ? -3.884 -6.160 -30.240 1.00 87.31 114 TYR A N 1
ATOM 920 C CA . TYR A 1 114 ? -2.845 -6.014 -29.213 1.00 87.31 114 TYR A CA 1
ATOM 921 C C . TYR A 1 114 ? -3.398 -5.501 -27.881 1.00 87.31 114 TYR A C 1
ATOM 923 O O . TYR A 1 114 ? -4.435 -4.850 -27.820 1.00 87.31 114 TYR A O 1
ATOM 931 N N . VAL A 1 115 ? -2.697 -5.761 -26.782 1.00 82.50 115 VAL A N 1
ATOM 932 C CA . VAL A 1 115 ? -3.087 -5.295 -25.445 1.00 82.50 115 VAL A CA 1
ATOM 933 C C . VAL A 1 115 ? -1.893 -4.664 -24.749 1.00 82.50 115 VAL A C 1
ATOM 935 O O . VAL A 1 115 ? -0.840 -5.282 -24.639 1.00 82.50 115 VAL A O 1
ATOM 938 N N . VAL A 1 116 ? -2.075 -3.451 -24.221 1.00 79.31 116 VAL A N 1
ATOM 939 C CA . VAL A 1 116 ? -1.095 -2.839 -23.316 1.00 79.31 116 VAL A CA 1
ATOM 940 C C . VAL A 1 116 ? -1.231 -3.483 -21.939 1.00 79.31 116 VAL A C 1
ATOM 942 O O . VAL A 1 116 ? -2.267 -3.340 -21.288 1.00 79.31 116 VAL A O 1
ATOM 945 N N . ARG A 1 117 ? -0.192 -4.199 -21.506 1.00 75.25 117 ARG A N 1
ATOM 946 C CA . ARG A 1 117 ? -0.124 -4.860 -20.196 1.00 75.25 117 ARG A CA 1
ATOM 947 C C . ARG A 1 117 ? 0.388 -3.926 -19.119 1.00 75.25 117 ARG A C 1
ATOM 949 O O . ARG A 1 117 ? -0.237 -3.797 -18.069 1.00 75.25 117 ARG A O 1
ATOM 956 N N . GLU A 1 118 ? 1.472 -3.229 -19.423 1.00 75.69 118 GLU A N 1
ATOM 957 C CA . GLU A 1 118 ? 2.110 -2.289 -18.512 1.00 75.69 118 GLU A CA 1
ATOM 958 C C . GLU A 1 118 ? 2.594 -1.068 -19.278 1.00 75.69 118 GLU A C 1
ATOM 960 O O . GLU A 1 118 ? 2.946 -1.148 -20.456 1.00 75.69 118 GLU A O 1
ATOM 965 N N . ASN A 1 119 ? 2.602 0.073 -18.602 1.00 81.25 119 ASN A N 1
ATOM 966 C CA . ASN A 1 119 ? 3.309 1.254 -19.046 1.00 81.25 119 ASN A CA 1
ATOM 967 C C . ASN A 1 119 ? 3.847 2.016 -17.834 1.00 81.25 119 ASN A C 1
ATOM 969 O O . ASN A 1 119 ? 3.294 1.936 -16.738 1.00 81.25 119 ASN A O 1
ATOM 973 N N . GLY A 1 120 ? 4.923 2.767 -18.030 1.00 83.38 120 GLY A N 1
ATOM 974 C CA . GLY A 1 120 ? 5.508 3.522 -16.931 1.00 83.38 120 GLY A CA 1
ATOM 975 C C . GLY A 1 120 ? 6.746 4.303 -17.325 1.00 83.38 120 GLY A C 1
ATOM 976 O O . GLY A 1 120 ? 7.251 4.184 -18.442 1.00 83.38 120 GLY A O 1
ATOM 977 N N . ALA A 1 121 ? 7.221 5.124 -16.395 1.00 86.12 121 ALA A N 1
ATOM 978 C CA . ALA A 1 121 ? 8.465 5.862 -16.548 1.00 86.12 121 ALA A CA 1
ATOM 979 C C . ALA A 1 121 ? 9.672 4.914 -16.473 1.00 86.12 121 ALA A C 1
ATOM 981 O O . ALA A 1 121 ? 9.637 3.902 -15.771 1.00 86.12 121 ALA A O 1
ATOM 982 N N . VAL A 1 122 ? 10.739 5.262 -17.191 1.00 91.25 122 VAL A N 1
ATOM 983 C CA . VAL A 1 122 ? 11.970 4.466 -17.282 1.00 91.25 122 VAL A CA 1
ATOM 984 C C . VAL A 1 122 ? 13.113 5.161 -16.553 1.00 91.25 122 VAL A C 1
ATOM 986 O O . VAL A 1 122 ? 13.278 6.375 -16.656 1.00 91.25 122 VAL A O 1
ATOM 989 N N . TYR A 1 123 ? 13.928 4.369 -15.863 1.00 90.38 123 TYR A N 1
ATOM 990 C CA . TYR A 1 123 ? 15.190 4.770 -15.263 1.00 90.38 123 TYR A CA 1
ATOM 991 C C . TYR A 1 123 ? 16.304 3.829 -15.736 1.00 90.38 123 TYR A C 1
ATOM 993 O O . TYR A 1 123 ? 16.193 2.608 -15.624 1.00 90.38 123 TYR A O 1
ATOM 1001 N N . PHE A 1 124 ? 17.385 4.399 -16.265 1.00 93.06 124 PHE A N 1
ATOM 1002 C CA . PHE A 1 124 ? 18.541 3.634 -16.728 1.00 93.06 124 PHE A CA 1
ATOM 1003 C C . PHE A 1 124 ? 19.595 3.524 -15.630 1.00 93.06 124 PHE A C 1
ATOM 1005 O O . PHE A 1 124 ? 19.888 4.506 -14.946 1.00 93.06 124 PHE A O 1
ATOM 1012 N N . THR A 1 125 ? 20.174 2.338 -15.462 1.00 94.12 125 THR A N 1
ATOM 1013 C CA . THR A 1 125 ? 21.205 2.092 -14.453 1.00 94.12 125 THR A CA 1
ATOM 1014 C C . THR A 1 125 ? 22.329 1.191 -14.951 1.00 94.12 125 THR A C 1
ATOM 1016 O O . THR A 1 125 ? 22.126 0.306 -15.770 1.00 94.12 125 THR A O 1
ATOM 1019 N N . LYS A 1 126 ? 23.540 1.396 -14.426 1.00 93.88 126 LYS A N 1
ATOM 1020 C CA . LYS A 1 126 ? 24.705 0.537 -14.699 1.00 93.88 126 LYS A CA 1
ATOM 1021 C C . LYS A 1 126 ? 24.727 -0.728 -13.853 1.00 93.88 126 LYS A C 1
ATOM 1023 O O . LYS A 1 126 ? 25.368 -1.697 -14.231 1.00 93.88 126 LYS A O 1
ATOM 1028 N N . ASP A 1 127 ? 24.090 -0.679 -12.690 1.00 94.62 127 ASP A N 1
ATOM 1029 C CA . ASP A 1 127 ? 24.097 -1.751 -11.704 1.00 94.62 127 ASP A CA 1
ATOM 1030 C C . ASP A 1 127 ? 22.719 -1.783 -11.045 1.00 94.62 127 ASP A C 1
ATOM 1032 O O . ASP A 1 127 ? 22.389 -0.966 -10.173 1.00 94.62 127 ASP A O 1
ATOM 1036 N N . MET A 1 128 ? 21.878 -2.681 -11.554 1.00 95.94 128 MET A N 1
ATOM 1037 C CA . MET A 1 128 ? 20.480 -2.767 -11.158 1.00 95.94 128 MET A CA 1
ATOM 1038 C C . MET A 1 128 ? 20.335 -3.179 -9.698 1.00 95.94 128 MET A C 1
ATOM 1040 O O . MET A 1 128 ? 19.550 -2.562 -8.984 1.00 95.94 128 MET A O 1
ATOM 1044 N N . ASP A 1 129 ? 21.138 -4.134 -9.234 1.00 95.69 129 ASP A N 1
ATOM 1045 C CA . ASP A 1 129 ? 21.094 -4.615 -7.853 1.00 95.69 129 ASP A CA 1
ATOM 1046 C C . ASP A 1 129 ? 21.477 -3.508 -6.867 1.00 95.69 129 ASP A C 1
ATOM 1048 O O . ASP A 1 129 ? 20.764 -3.270 -5.890 1.00 95.69 129 ASP A O 1
ATOM 1052 N N . LYS A 1 130 ? 22.543 -2.746 -7.152 1.00 96.12 130 LYS A N 1
ATOM 1053 C CA . LYS A 1 130 ? 22.890 -1.572 -6.332 1.00 96.12 130 LYS A CA 1
ATOM 1054 C C . LYS A 1 130 ? 21.808 -0.502 -6.361 1.00 96.12 130 LYS A C 1
ATOM 1056 O O . LYS A 1 130 ? 21.586 0.164 -5.354 1.00 96.12 130 LYS A O 1
ATOM 1061 N N . THR A 1 131 ? 21.154 -0.317 -7.503 1.00 95.44 131 THR A N 1
ATOM 1062 C CA . THR A 1 131 ? 20.101 0.694 -7.654 1.00 95.44 131 THR A CA 1
ATOM 1063 C C . THR A 1 131 ? 18.864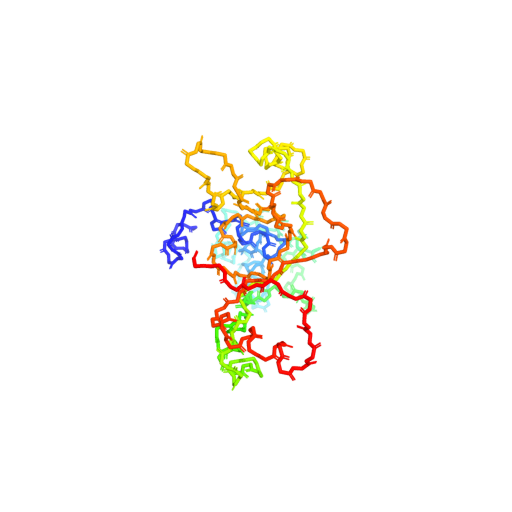 0.314 -6.861 1.00 95.44 131 THR A C 1
ATOM 1065 O O . THR A 1 131 ? 18.403 1.120 -6.061 1.00 95.44 131 THR A O 1
ATOM 1068 N N . VAL A 1 132 ? 18.365 -0.914 -7.023 1.00 95.25 132 VAL A N 1
ATOM 1069 C CA . VAL A 1 132 ? 17.249 -1.450 -6.233 1.00 95.25 132 VAL A CA 1
ATOM 1070 C C . VAL A 1 132 ? 17.560 -1.322 -4.747 1.00 95.25 132 VAL A C 1
ATOM 1072 O O . VAL A 1 132 ? 16.786 -0.708 -4.017 1.00 95.25 132 VAL A O 1
ATOM 1075 N N . LYS A 1 133 ? 18.747 -1.772 -4.326 1.00 95.56 133 LYS A N 1
ATOM 1076 C CA . LYS A 1 133 ? 19.178 -1.666 -2.934 1.00 95.56 133 LYS A CA 1
ATOM 1077 C C . LYS A 1 133 ? 19.201 -0.224 -2.426 1.00 95.56 133 LYS A C 1
ATOM 1079 O O . LYS A 1 133 ? 18.816 0.029 -1.292 1.00 95.56 133 LYS A O 1
ATOM 1084 N N . TRP A 1 134 ? 19.620 0.736 -3.250 1.00 96.44 134 TRP A N 1
ATOM 1085 C CA . TRP A 1 134 ? 19.566 2.150 -2.883 1.00 96.44 134 TRP A CA 1
ATOM 1086 C C . TRP A 1 134 ? 18.125 2.625 -2.659 1.00 96.44 134 TRP A C 1
ATOM 1088 O O . TRP A 1 134 ? 17.863 3.304 -1.671 1.00 96.44 134 TRP A O 1
ATOM 1098 N N . PHE A 1 135 ? 17.178 2.252 -3.525 1.00 93.19 135 PHE A N 1
ATOM 1099 C CA . PHE A 1 135 ? 15.764 2.609 -3.350 1.00 93.19 135 PHE A CA 1
ATOM 1100 C C . PHE A 1 135 ? 15.178 2.008 -2.066 1.00 93.19 135 PHE A C 1
ATOM 1102 O O . PHE A 1 135 ? 14.461 2.697 -1.335 1.00 93.19 135 PHE A O 1
ATOM 1109 N N . GLU A 1 136 ? 15.520 0.757 -1.768 1.00 90.88 136 GLU A N 1
ATOM 1110 C CA . GLU A 1 136 ? 15.121 0.077 -0.535 1.00 90.88 136 GLU A CA 1
ATOM 1111 C C . GLU A 1 136 ? 15.718 0.752 0.706 1.00 90.88 136 GLU A C 1
ATOM 1113 O O . GLU A 1 136 ? 14.983 1.145 1.612 1.00 90.88 136 GLU A O 1
ATOM 1118 N N . ASP A 1 137 ? 17.038 0.949 0.728 1.00 92.31 137 ASP A N 1
ATOM 1119 C CA . ASP A 1 137 ? 17.760 1.460 1.895 1.00 92.31 137 ASP A CA 1
ATOM 1120 C C . ASP A 1 137 ? 17.478 2.955 2.148 1.00 92.31 137 ASP A C 1
ATOM 1122 O O . ASP A 1 137 ? 17.451 3.395 3.299 1.00 92.31 137 ASP A O 1
ATOM 1126 N N . VAL A 1 138 ? 17.284 3.755 1.091 1.00 88.75 138 VAL A N 1
ATOM 1127 C CA . VAL A 1 138 ? 17.184 5.223 1.190 1.00 88.75 138 VAL A CA 1
ATOM 1128 C C . VAL A 1 138 ? 15.744 5.713 1.191 1.00 88.75 138 VAL A C 1
ATOM 1130 O O . VAL A 1 138 ? 15.404 6.602 1.972 1.00 88.75 138 VAL A O 1
ATOM 1133 N N . LEU A 1 139 ? 14.894 5.167 0.319 1.00 85.25 139 LEU A N 1
ATOM 1134 C CA . LEU A 1 139 ? 13.508 5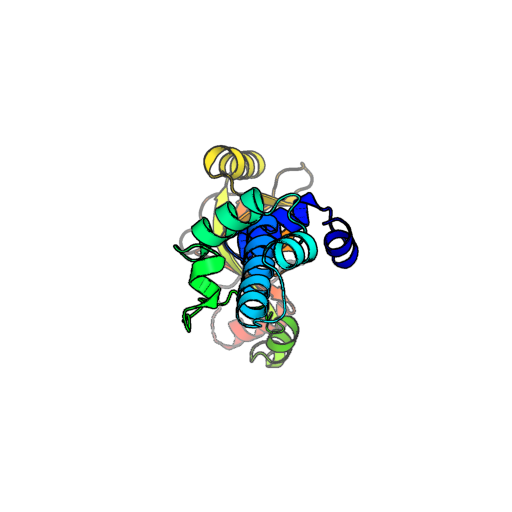.621 0.184 1.00 85.25 139 LEU A CA 1
ATOM 1135 C C . LEU A 1 139 ? 12.508 4.693 0.882 1.00 85.25 139 LEU A C 1
ATOM 1137 O O . LEU A 1 139 ? 11.336 5.055 0.996 1.00 85.25 139 LEU A O 1
ATOM 1141 N N . GLY A 1 140 ? 12.939 3.519 1.356 1.00 86.00 140 GLY A N 1
ATOM 1142 C CA . GLY A 1 140 ? 12.031 2.499 1.885 1.00 86.00 140 GLY A CA 1
ATOM 1143 C C . GLY A 1 140 ? 11.082 1.954 0.817 1.00 86.00 140 GLY A C 1
ATOM 1144 O O . GLY A 1 140 ? 9.985 1.493 1.140 1.00 86.00 140 GLY A O 1
ATOM 1145 N N . TRP A 1 141 ? 11.468 2.085 -0.454 1.00 92.25 141 TRP A N 1
ATOM 1146 C CA . TRP A 1 141 ? 10.734 1.534 -1.586 1.00 92.25 141 TRP A CA 1
ATOM 1147 C C . TRP A 1 141 ? 11.006 0.036 -1.698 1.00 92.25 141 TRP A C 1
ATOM 1149 O O . TRP A 1 141 ? 11.840 -0.519 -0.990 1.00 92.25 141 TRP A O 1
ATOM 1159 N N . TYR A 1 142 ? 10.275 -0.618 -2.586 1.00 91.06 142 TYR A N 1
ATOM 1160 C CA . TYR A 1 142 ? 10.431 -2.029 -2.905 1.00 91.06 142 TYR A CA 1
ATOM 1161 C C . TYR A 1 142 ? 10.978 -2.130 -4.322 1.00 91.06 142 TYR A C 1
ATOM 1163 O O . TYR A 1 142 ? 10.656 -1.284 -5.162 1.00 91.06 142 TYR A O 1
ATOM 1171 N N . GLY A 1 143 ? 11.787 -3.147 -4.599 1.00 91.56 143 GLY A N 1
ATOM 1172 C CA . GLY A 1 143 ? 12.244 -3.413 -5.954 1.00 91.56 143 GLY A CA 1
ATOM 1173 C C . GLY A 1 143 ? 12.224 -4.888 -6.304 1.00 91.56 143 GLY A C 1
ATOM 1174 O O . GLY A 1 143 ? 12.276 -5.756 -5.436 1.00 91.56 143 GLY A O 1
ATOM 1175 N N . ASP A 1 144 ? 12.129 -5.146 -7.602 1.00 91.69 144 ASP A N 1
ATOM 1176 C CA . ASP A 1 144 ? 12.203 -6.486 -8.165 1.00 91.69 144 ASP A CA 1
ATOM 1177 C C . ASP A 1 144 ? 13.054 -6.476 -9.438 1.00 91.69 144 ASP A C 1
ATOM 1179 O O . ASP A 1 144 ? 12.887 -5.619 -10.313 1.00 91.69 144 ASP A O 1
ATOM 1183 N N . VAL A 1 145 ? 13.983 -7.426 -9.533 1.00 93.62 145 VAL A N 1
ATOM 1184 C CA . VAL A 1 145 ? 14.811 -7.645 -10.724 1.00 93.62 145 VAL A CA 1
ATOM 1185 C C . VAL A 1 145 ? 14.201 -8.808 -11.488 1.00 93.62 145 VAL A C 1
ATOM 1187 O O . VAL A 1 145 ? 14.445 -9.975 -11.185 1.00 93.62 145 VAL A O 1
ATOM 1190 N N . VAL A 1 146 ? 13.399 -8.458 -12.487 1.00 89.75 146 VAL A N 1
ATOM 1191 C CA . VAL A 1 146 ? 12.512 -9.373 -13.211 1.00 89.75 146 VAL A CA 1
ATOM 1192 C C . VAL A 1 146 ? 13.269 -10.216 -14.235 1.00 89.75 146 VAL A C 1
ATOM 1194 O O . VAL A 1 146 ? 12.955 -11.388 -14.427 1.00 89.75 146 VAL A O 1
ATOM 1197 N N . ALA A 1 147 ? 14.267 -9.638 -14.904 1.00 91.00 147 ALA A N 1
ATOM 1198 C CA . ALA A 1 147 ? 15.073 -10.343 -15.893 1.00 91.00 147 ALA A CA 1
ATOM 1199 C C . ALA A 1 147 ? 16.558 -10.158 -15.607 1.00 91.00 147 ALA A C 1
ATOM 1201 O O . ALA A 1 147 ? 17.008 -9.048 -15.312 1.00 91.00 147 ALA A O 1
ATOM 1202 N N . ARG A 1 148 ? 17.317 -11.245 -15.750 1.00 93.75 148 ARG A N 1
ATOM 1203 C CA . ARG A 1 148 ? 18.775 -11.266 -15.633 1.00 93.75 148 ARG A CA 1
ATOM 1204 C C . ARG A 1 148 ? 19.400 -11.858 -16.888 1.00 93.75 148 ARG A C 1
ATOM 1206 O O . ARG A 1 148 ? 18.790 -12.710 -17.534 1.00 93.75 148 ARG A O 1
ATOM 1213 N N . ASP A 1 149 ? 20.589 -11.383 -17.230 1.00 91.00 149 ASP A N 1
ATOM 1214 C CA . ASP A 1 149 ? 21.406 -11.962 -18.294 1.00 91.00 149 ASP A CA 1
ATOM 1215 C C . ASP A 1 149 ? 22.086 -13.273 -17.844 1.00 91.00 149 ASP A C 1
ATOM 1217 O O . ASP A 1 149 ? 21.917 -13.731 -16.710 1.00 91.00 149 ASP A O 1
ATOM 1221 N N . SER A 1 150 ? 22.850 -13.900 -18.746 1.00 91.44 150 SER A N 1
ATOM 1222 C CA . SER A 1 150 ? 23.580 -15.147 -18.467 1.00 91.44 150 SER A CA 1
ATOM 1223 C C . SER A 1 150 ? 24.641 -15.013 -17.374 1.00 91.44 150 SER A C 1
ATOM 1225 O O . SER A 1 150 ? 24.988 -16.012 -16.746 1.00 91.44 150 SER A O 1
ATOM 1227 N N . ASP A 1 151 ? 25.139 -13.798 -17.150 1.00 91.31 151 ASP A N 1
ATOM 1228 C CA . ASP A 1 151 ? 26.163 -13.489 -16.154 1.00 91.31 151 ASP A CA 1
ATOM 1229 C C . ASP A 1 151 ? 25.534 -13.117 -14.795 1.00 91.31 151 ASP A C 1
ATOM 1231 O O . ASP A 1 151 ? 26.241 -12.888 -13.812 1.00 91.31 151 ASP A O 1
ATOM 1235 N N . GLY A 1 152 ? 24.198 -13.098 -14.716 1.00 91.56 152 GLY A N 1
ATOM 1236 C CA . GLY A 1 152 ? 23.424 -12.794 -13.517 1.00 91.56 152 GLY A CA 1
ATOM 1237 C C . GLY A 1 152 ? 23.168 -11.304 -13.294 1.00 91.56 152 GLY A C 1
ATOM 1238 O O . GLY A 1 152 ? 22.541 -10.950 -12.290 1.00 91.56 152 GLY A O 1
ATOM 1239 N N . ASN A 1 153 ? 23.590 -10.423 -14.204 1.00 92.38 153 ASN A N 1
ATOM 1240 C CA . ASN A 1 153 ? 23.314 -8.995 -14.085 1.00 92.38 153 ASN A CA 1
ATOM 1241 C C . ASN A 1 153 ? 21.843 -8.722 -14.403 1.00 92.38 153 ASN A C 1
ATOM 1243 O O . ASN A 1 153 ? 21.264 -9.321 -15.310 1.00 92.38 153 ASN A O 1
ATOM 1247 N N . GLY A 1 154 ? 21.226 -7.793 -13.670 1.00 92.25 154 GLY A N 1
ATOM 1248 C CA . GLY A 1 154 ? 19.870 -7.343 -13.982 1.00 92.25 154 GLY A CA 1
ATOM 1249 C C . GLY A 1 154 ? 19.808 -6.726 -15.379 1.00 92.25 154 GLY A C 1
ATOM 1250 O O . GLY A 1 154 ? 20.649 -5.901 -15.718 1.00 92.25 154 GLY A O 1
ATOM 1251 N N . GLY A 1 155 ? 18.824 -7.120 -16.183 1.00 90.94 155 GLY A N 1
ATOM 1252 C CA . GLY A 1 155 ? 18.522 -6.542 -17.497 1.00 90.94 155 GLY A CA 1
ATOM 1253 C C . GLY A 1 155 ? 17.231 -5.721 -17.495 1.00 90.94 155 GLY A C 1
ATOM 1254 O O . GLY A 1 155 ? 17.157 -4.677 -18.142 1.00 90.94 155 GLY A O 1
ATOM 1255 N N . TYR A 1 156 ? 16.238 -6.157 -16.716 1.00 92.12 156 TYR A N 1
ATOM 1256 C CA . TYR A 1 156 ? 14.974 -5.453 -16.506 1.00 92.12 156 TYR A CA 1
ATOM 1257 C C . TYR A 1 156 ? 14.497 -5.643 -15.067 1.00 92.12 156 TYR A C 1
ATOM 1259 O O . TYR A 1 156 ? 14.583 -6.739 -14.512 1.00 92.12 156 TYR A O 1
ATOM 1267 N N . GLY A 1 157 ? 13.965 -4.578 -14.481 1.00 92.62 157 GLY A N 1
ATOM 1268 C CA . GLY A 1 157 ? 13.381 -4.602 -13.150 1.00 92.62 157 GLY A CA 1
ATOM 1269 C C . GLY A 1 157 ? 12.438 -3.433 -12.929 1.00 92.62 157 GLY A C 1
ATOM 1270 O O . GLY A 1 157 ? 12.150 -2.654 -13.839 1.00 92.62 157 GLY A O 1
ATOM 1271 N N . CYS A 1 158 ? 11.962 -3.282 -11.705 1.00 92.81 158 CYS A N 1
ATOM 1272 C CA . CYS A 1 158 ? 11.152 -2.144 -11.308 1.00 92.81 158 CYS A CA 1
ATOM 1273 C C . CYS A 1 158 ? 11.382 -1.791 -9.840 1.00 92.81 158 CYS A C 1
ATOM 1275 O O . CYS A 1 158 ? 11.807 -2.621 -9.040 1.00 92.81 158 CYS A O 1
ATOM 1277 N N . VAL A 1 159 ? 11.103 -0.536 -9.498 1.00 93.00 159 VAL A N 1
ATOM 1278 C CA . VAL A 1 159 ? 11.028 -0.053 -8.115 1.00 93.00 159 VAL A CA 1
ATOM 1279 C C . VAL A 1 159 ? 9.718 0.683 -7.915 1.00 93.00 159 VAL A C 1
ATOM 1281 O O . VAL A 1 159 ? 9.272 1.398 -8.812 1.00 93.00 159 VAL A O 1
ATOM 1284 N N . PHE A 1 160 ? 9.096 0.511 -6.757 1.00 91.81 160 PHE A N 1
ATOM 1285 C CA . PHE A 1 160 ? 7.765 1.031 -6.467 1.00 91.81 160 PHE A CA 1
ATOM 1286 C C . PHE A 1 160 ? 7.592 1.330 -4.973 1.00 91.81 160 PHE A C 1
ATOM 1288 O O . PHE A 1 160 ? 8.272 0.775 -4.112 1.00 91.81 160 PHE A O 1
ATOM 1295 N N . ASP A 1 161 ? 6.685 2.248 -4.650 1.00 89.12 161 ASP A N 1
ATOM 1296 C CA . ASP A 1 161 ? 6.571 2.857 -3.315 1.00 89.12 161 ASP A CA 1
ATOM 1297 C C . ASP A 1 161 ? 5.500 2.203 -2.419 1.00 89.12 161 ASP A C 1
ATOM 1299 O O . ASP A 1 161 ? 4.951 2.823 -1.502 1.00 89.12 161 ASP A O 1
ATOM 1303 N N . TYR A 1 162 ? 5.170 0.944 -2.700 1.00 85.69 162 TYR A N 1
ATOM 1304 C CA . TYR A 1 162 ? 4.134 0.189 -2.006 1.00 85.69 162 TYR A CA 1
ATOM 1305 C C . TYR A 1 162 ? 4.546 -1.270 -1.796 1.00 85.69 162 TYR A C 1
ATOM 1307 O O . TYR A 1 162 ? 5.360 -1.783 -2.554 1.00 85.69 162 TYR A O 1
ATOM 1315 N N . PRO A 1 163 ? 3.992 -1.961 -0.784 1.00 85.69 163 PRO A N 1
ATOM 1316 C CA . PRO A 1 163 ? 4.362 -3.344 -0.480 1.00 85.69 163 PRO A CA 1
ATOM 1317 C C . PRO A 1 163 ? 4.272 -4.273 -1.704 1.00 85.69 163 PRO A C 1
ATOM 1319 O O . PRO A 1 163 ? 3.267 -4.239 -2.415 1.00 85.69 163 PRO A O 1
ATOM 1322 N N . SER A 1 164 ? 5.272 -5.131 -1.937 1.00 82.00 164 SER A N 1
ATOM 1323 C CA . SER A 1 164 ? 5.299 -6.084 -3.066 1.00 82.00 164 SER A CA 1
ATOM 1324 C C . SER A 1 164 ? 4.051 -6.966 -3.140 1.00 82.00 164 SER A C 1
ATOM 1326 O O . SER A 1 164 ? 3.576 -7.306 -4.220 1.00 82.00 164 SER A O 1
ATOM 1328 N N . GLU A 1 165 ? 3.447 -7.270 -1.996 1.00 79.62 165 GLU A N 1
ATOM 1329 C CA . GLU A 1 165 ? 2.204 -8.029 -1.893 1.00 79.62 165 GLU A CA 1
ATOM 1330 C C . GLU A 1 165 ? 1.022 -7.308 -2.573 1.00 79.62 165 GLU A C 1
ATOM 1332 O O . GLU A 1 165 ? 0.133 -7.946 -3.138 1.00 79.62 165 GLU A O 1
ATOM 1337 N N . VAL A 1 166 ? 1.022 -5.969 -2.566 1.00 78.62 166 VAL A N 1
ATOM 1338 C CA . VAL A 1 166 ? 0.039 -5.133 -3.276 1.00 78.62 166 VAL A CA 1
ATOM 1339 C C . VAL A 1 166 ? 0.287 -5.173 -4.789 1.00 78.62 166 VAL A C 1
ATOM 1341 O O . VAL A 1 166 ? -0.679 -5.158 -5.555 1.00 78.62 166 VAL A O 1
ATOM 1344 N N . ALA A 1 167 ? 1.555 -5.263 -5.217 1.00 75.75 167 ALA A N 1
ATOM 1345 C CA . ALA A 1 167 ? 1.929 -5.409 -6.626 1.00 75.75 167 ALA A CA 1
ATOM 1346 C C . ALA A 1 167 ? 1.415 -6.734 -7.200 1.00 75.75 167 ALA A C 1
ATOM 1348 O O . ALA A 1 167 ? 0.705 -6.731 -8.204 1.00 75.75 167 ALA A O 1
ATOM 1349 N N . ILE A 1 168 ? 1.709 -7.841 -6.509 1.00 71.88 168 ILE A N 1
ATOM 1350 C CA . ILE A 1 168 ? 1.332 -9.207 -6.906 1.00 71.88 168 ILE A CA 1
ATOM 1351 C C . ILE A 1 168 ? -0.188 -9.362 -6.974 1.00 71.88 168 ILE A C 1
ATOM 1353 O O . ILE A 1 168 ? -0.720 -9.966 -7.900 1.00 71.88 168 ILE A O 1
ATOM 1357 N N . ALA A 1 169 ? -0.907 -8.795 -6.005 1.00 70.69 169 ALA A N 1
ATOM 1358 C CA . ALA A 1 169 ? -2.363 -8.856 -5.980 1.00 70.69 169 ALA A CA 1
ATOM 1359 C C . ALA A 1 169 ? -3.036 -7.866 -6.958 1.00 70.69 169 ALA A C 1
ATOM 1361 O O . ALA A 1 169 ? -4.264 -7.808 -7.004 1.00 70.69 169 ALA A O 1
ATOM 1362 N N . HIS A 1 170 ? -2.259 -7.078 -7.717 1.00 70.50 170 HIS A N 1
ATOM 1363 C CA . HIS A 1 170 ? -2.733 -6.059 -8.662 1.00 70.50 170 HIS A CA 1
ATOM 1364 C C . HIS A 1 170 ? -3.795 -5.111 -8.077 1.00 70.50 170 HIS A C 1
ATOM 1366 O O . HIS A 1 170 ? -4.707 -4.663 -8.776 1.00 70.50 170 HIS A O 1
ATOM 1372 N N . LEU A 1 171 ? -3.674 -4.790 -6.785 1.00 69.38 171 LEU A N 1
ATOM 1373 C CA . LEU A 1 171 ? -4.681 -4.008 -6.060 1.00 69.38 171 LEU A CA 1
ATOM 1374 C C . LEU A 1 171 ? -4.629 -2.523 -6.434 1.00 69.38 171 LEU A C 1
ATOM 1376 O O . LEU A 1 171 ? -5.618 -1.815 -6.292 1.00 69.38 171 LEU A O 1
ATOM 1380 N N . ILE A 1 172 ? -3.497 -2.027 -6.928 1.00 70.19 172 ILE A N 1
ATOM 1381 C CA . ILE A 1 172 ? -3.365 -0.637 -7.374 1.00 70.19 172 ILE A CA 1
ATOM 1382 C C . ILE A 1 172 ? -2.649 -0.562 -8.727 1.00 70.19 172 ILE A C 1
ATOM 1384 O O . ILE A 1 172 ? -1.936 -1.497 -9.107 1.00 70.19 172 ILE A O 1
ATOM 1388 N N . PRO A 1 173 ? -2.815 0.540 -9.479 1.00 73.81 173 PRO A N 1
ATOM 1389 C CA . PRO A 1 173 ? -1.966 0.828 -10.628 1.00 73.81 173 PRO A CA 1
ATOM 1390 C C . PRO A 1 173 ? -0.490 0.895 -10.225 1.00 73.81 173 PRO A C 1
ATOM 1392 O O . PRO A 1 173 ? -0.171 1.368 -9.134 1.00 73.81 173 PRO A O 1
ATOM 1395 N N . PHE A 1 174 ? 0.399 0.467 -11.126 1.00 80.06 174 PHE A N 1
ATOM 1396 C CA . PHE A 1 174 ? 1.835 0.580 -10.900 1.00 80.06 174 PHE A CA 1
ATOM 1397 C C . PHE A 1 174 ? 2.220 2.040 -10.632 1.00 80.06 174 PHE A C 1
ATOM 1399 O O . PHE A 1 174 ? 1.841 2.947 -11.376 1.00 80.06 174 PHE A O 1
ATOM 1406 N N . ARG A 1 175 ? 2.959 2.254 -9.544 1.00 83.75 175 ARG A N 1
ATOM 1407 C CA . ARG A 1 175 ? 3.423 3.560 -9.066 1.00 83.75 175 ARG A CA 1
ATOM 1408 C C . ARG A 1 175 ? 4.898 3.451 -8.711 1.00 83.75 175 ARG A C 1
ATOM 1410 O O . ARG A 1 175 ? 5.266 3.087 -7.597 1.00 83.75 175 ARG A O 1
ATOM 1417 N N . GLY A 1 176 ? 5.729 3.720 -9.706 1.00 87.88 176 GLY A N 1
ATOM 1418 C CA . GLY A 1 176 ? 7.156 3.475 -9.625 1.00 87.88 176 GLY A CA 1
ATOM 1419 C C . GLY A 1 176 ? 7.873 3.770 -10.934 1.00 87.88 176 GLY A C 1
ATOM 1420 O O . GLY A 1 176 ? 7.346 4.468 -11.805 1.00 87.88 176 GLY A O 1
ATOM 1421 N N . PHE A 1 177 ? 9.064 3.198 -11.073 1.00 88.94 177 PHE A N 1
ATOM 1422 C CA . PHE A 1 177 ? 9.884 3.276 -12.277 1.00 88.94 177 PHE A CA 1
ATOM 1423 C C . PHE A 1 177 ? 10.272 1.881 -12.744 1.00 88.94 177 PHE A C 1
ATOM 1425 O O . PHE A 1 177 ? 10.569 1.003 -11.933 1.00 88.94 177 PHE A O 1
ATOM 1432 N N . HIS A 1 178 ? 10.323 1.704 -14.057 1.00 92.56 178 HIS A N 1
ATOM 1433 C CA . HIS A 1 178 ? 10.946 0.544 -14.672 1.00 92.56 178 HIS A CA 1
ATOM 1434 C C . HIS A 1 178 ? 12.447 0.793 -14.799 1.00 92.56 178 HIS A C 1
ATOM 1436 O O . HIS A 1 178 ? 12.868 1.851 -15.269 1.00 92.56 178 HIS A O 1
ATOM 1442 N N . LEU A 1 179 ? 13.249 -0.176 -14.374 1.00 92.75 179 LEU A N 1
ATOM 1443 C CA . LEU A 1 179 ? 14.700 -0.141 -14.441 1.00 92.75 179 LEU A CA 1
ATOM 1444 C C . LEU A 1 179 ? 15.176 -0.892 -15.683 1.00 92.75 179 LEU A C 1
ATOM 1446 O O . LEU A 1 179 ? 14.796 -2.042 -15.900 1.00 92.75 179 LEU A O 1
ATOM 1450 N N . PHE A 1 180 ? 16.051 -0.255 -16.454 1.00 93.06 180 PHE A N 1
ATOM 1451 C CA . PHE A 1 180 ? 16.750 -0.871 -17.579 1.00 93.06 180 PHE A CA 1
ATOM 1452 C C . PHE A 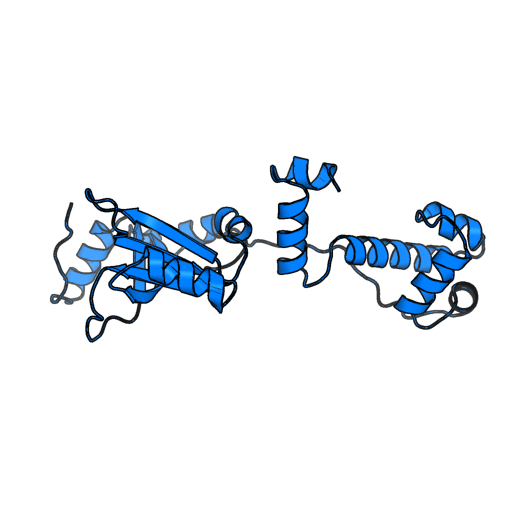1 180 ? 18.250 -0.700 -17.417 1.00 93.06 180 PHE A C 1
ATOM 1454 O O . PHE A 1 180 ? 18.724 0.353 -16.981 1.00 93.06 180 PHE A O 1
ATOM 1461 N N . THR A 1 181 ? 19.005 -1.724 -17.792 1.00 92.56 181 THR A N 1
ATOM 1462 C CA . THR A 1 181 ? 20.463 -1.645 -17.723 1.00 92.56 181 THR A CA 1
ATOM 1463 C C . THR A 1 181 ? 21.025 -0.850 -18.895 1.00 92.56 181 THR A C 1
ATOM 1465 O O . THR A 1 181 ? 20.649 -1.076 -20.044 1.00 92.56 181 THR A O 1
ATOM 1468 N N . GLY A 1 182 ? 21.922 0.094 -18.607 1.00 91.75 182 GLY A N 1
ATOM 1469 C CA . GLY A 1 182 ? 22.600 0.919 -19.605 1.00 91.75 182 GLY A CA 1
ATOM 1470 C C . GLY A 1 182 ? 22.633 2.409 -19.270 1.00 91.75 182 GLY A C 1
ATOM 1471 O O . GLY A 1 182 ? 22.437 2.824 -18.128 1.00 91.75 182 GLY A O 1
ATOM 1472 N N . GLU A 1 183 ? 22.912 3.211 -20.295 1.00 91.06 183 GLU A N 1
ATOM 1473 C CA . GLU A 1 183 ? 22.926 4.675 -20.225 1.00 91.06 183 GLU A CA 1
ATOM 1474 C C . GLU A 1 183 ? 21.596 5.261 -20.724 1.00 91.06 183 GLU A C 1
ATOM 1476 O O . GLU A 1 183 ? 20.975 4.686 -21.623 1.00 91.06 183 GLU A O 1
ATOM 1481 N N . PRO A 1 184 ? 21.166 6.428 -20.208 1.00 87.62 184 PRO A N 1
ATOM 1482 C CA . PRO A 1 184 ? 19.978 7.110 -20.701 1.00 87.62 184 PRO A CA 1
ATOM 1483 C C . PRO A 1 184 ? 20.029 7.383 -22.207 1.00 87.62 184 PRO A C 1
ATOM 1485 O O . PRO A 1 184 ? 20.955 8.016 -22.717 1.00 87.62 184 PRO A O 1
ATOM 1488 N N . ILE A 1 185 ? 18.980 6.970 -22.916 1.00 86.19 185 ILE A N 1
ATOM 1489 C CA . ILE A 1 185 ? 18.826 7.228 -24.349 1.00 86.19 185 ILE A CA 1
ATOM 1490 C C . ILE A 1 185 ? 17.998 8.502 -24.542 1.00 86.19 185 ILE A C 1
ATOM 1492 O O . ILE A 1 185 ? 16.874 8.623 -24.047 1.00 86.19 185 ILE A O 1
ATOM 1496 N N . LYS A 1 186 ? 18.536 9.469 -25.294 1.00 82.94 186 LYS A N 1
ATOM 1497 C CA . LYS A 1 186 ? 17.843 10.732 -25.581 1.00 82.94 186 LYS A CA 1
ATOM 1498 C C . LYS A 1 186 ? 16.497 10.463 -26.266 1.00 82.94 186 LYS A C 1
ATOM 1500 O O . LYS A 1 186 ? 16.450 9.829 -27.313 1.00 82.94 186 LYS A O 1
ATOM 1505 N N . GLY A 1 187 ? 15.421 11.007 -25.697 1.00 80.44 187 GLY A N 1
ATOM 1506 C CA . GLY A 1 187 ? 14.059 10.862 -26.224 1.00 80.44 187 GLY A CA 1
ATOM 1507 C C . GLY A 1 187 ? 13.279 9.668 -25.664 1.00 80.44 187 GLY A C 1
ATOM 1508 O O . GLY A 1 187 ? 12.085 9.567 -25.928 1.00 80.44 187 GLY A O 1
ATOM 1509 N N . VAL A 1 188 ? 13.903 8.808 -24.851 1.00 82.19 188 VAL A N 1
ATOM 1510 C CA . VAL A 1 188 ? 13.201 7.732 -24.141 1.00 82.19 188 VAL A CA 1
ATOM 1511 C C . VAL A 1 188 ? 12.679 8.260 -22.807 1.00 82.19 188 VAL A C 1
ATOM 1513 O O . VAL A 1 188 ? 13.457 8.634 -21.934 1.00 82.19 188 VAL A O 1
ATOM 1516 N N . ALA A 1 189 ? 11.353 8.297 -22.661 1.00 77.19 189 ALA A N 1
ATOM 1517 C CA . ALA A 1 189 ? 10.673 8.782 -21.455 1.00 77.19 189 ALA A CA 1
ATOM 1518 C C . ALA A 1 189 ? 9.803 7.716 -20.765 1.00 77.19 189 ALA A C 1
ATOM 1520 O O . ALA A 1 189 ? 9.340 7.931 -19.645 1.00 77.19 189 ALA A O 1
ATOM 1521 N N . GLY A 1 190 ? 9.567 6.572 -21.412 1.00 83.00 190 GLY A N 1
ATOM 1522 C CA . GLY A 1 190 ? 8.687 5.546 -20.874 1.00 83.00 190 GLY A CA 1
ATOM 1523 C C . GLY A 1 190 ? 8.808 4.198 -21.571 1.00 83.00 190 GLY A C 1
ATOM 1524 O O . GLY A 1 190 ? 9.483 4.057 -22.589 1.00 83.00 190 GLY A O 1
ATOM 1525 N N . PHE A 1 191 ? 8.133 3.223 -20.980 1.00 84.19 191 PHE A N 1
ATOM 1526 C CA . PHE A 1 191 ? 8.088 1.824 -21.375 1.00 84.19 191 PHE A CA 1
ATOM 1527 C C . PHE A 1 191 ? 6.638 1.406 -21.628 1.00 84.19 191 PHE A C 1
ATOM 1529 O O . PHE A 1 191 ? 5.727 1.919 -20.974 1.00 84.19 191 PHE A O 1
ATOM 1536 N N . LEU A 1 192 ? 6.435 0.478 -22.566 1.00 83.00 192 LEU A N 1
ATOM 1537 C CA . LEU A 1 192 ? 5.171 -0.222 -22.780 1.00 83.00 192 LEU A CA 1
ATOM 1538 C C . LEU A 1 192 ? 5.438 -1.721 -22.941 1.00 83.00 192 LEU A C 1
ATOM 1540 O O . LEU A 1 192 ? 6.189 -2.119 -23.829 1.00 83.00 192 LEU A O 1
ATOM 1544 N N . MET A 1 193 ? 4.765 -2.541 -22.136 1.00 80.88 193 MET A N 1
ATOM 1545 C CA . MET A 1 193 ? 4.691 -3.988 -22.323 1.00 80.88 193 MET A CA 1
ATOM 1546 C C . MET A 1 193 ? 3.423 -4.324 -23.105 1.00 80.88 193 MET A C 1
ATOM 1548 O O . MET A 1 193 ? 2.325 -3.920 -22.708 1.00 80.88 193 MET A O 1
ATOM 1552 N N . ILE A 1 194 ? 3.568 -5.041 -24.217 1.00 83.94 194 ILE A N 1
ATOM 1553 C CA . ILE A 1 194 ? 2.490 -5.292 -25.178 1.00 83.94 194 ILE A CA 1
ATOM 1554 C C . ILE A 1 194 ? 2.352 -6.791 -25.432 1.00 83.94 194 ILE A C 1
ATOM 1556 O O . ILE A 1 194 ? 3.311 -7.430 -25.860 1.00 83.94 194 ILE A O 1
ATOM 1560 N N . ASP A 1 195 ? 1.138 -7.315 -25.282 1.00 85.56 195 ASP A N 1
ATOM 1561 C CA . ASP A 1 195 ? 0.764 -8.604 -25.867 1.00 85.56 195 ASP A CA 1
ATOM 1562 C C . ASP A 1 195 ? 0.285 -8.384 -27.303 1.00 85.56 195 ASP A C 1
ATOM 1564 O O . ASP A 1 195 ? -0.505 -7.471 -27.557 1.00 85.56 195 ASP A O 1
ATOM 1568 N N . GLY A 1 196 ? 0.723 -9.231 -28.238 1.00 88.06 196 GLY A N 1
ATOM 1569 C CA . GLY A 1 196 ? 0.426 -9.056 -29.664 1.00 88.06 196 G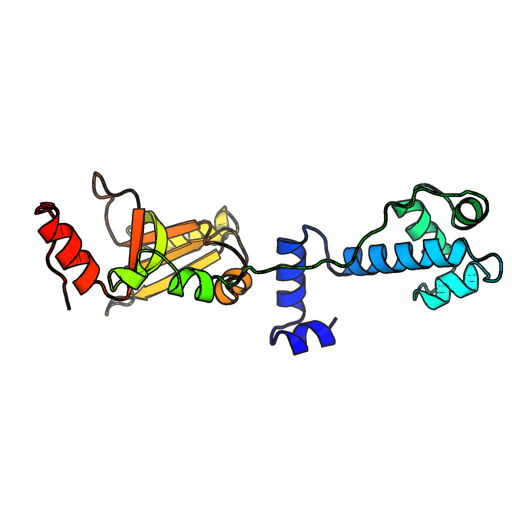LY A CA 1
ATOM 1570 C C . GLY A 1 196 ? 1.285 -7.966 -30.311 1.00 88.06 196 GLY A C 1
ATOM 1571 O O . GLY A 1 196 ? 0.778 -7.135 -31.066 1.00 88.06 196 GLY A O 1
ATOM 1572 N N . ILE A 1 197 ? 2.586 -7.944 -29.997 1.00 89.81 197 ILE A N 1
ATOM 1573 C CA . ILE A 1 197 ? 3.525 -6.921 -30.480 1.00 89.81 197 ILE A CA 1
ATOM 1574 C C . ILE A 1 197 ? 3.562 -6.821 -32.013 1.00 89.81 197 ILE A C 1
ATOM 1576 O O . ILE A 1 197 ? 3.654 -5.712 -32.535 1.00 89.81 197 ILE A O 1
ATOM 1580 N N . ASP A 1 198 ? 3.378 -7.931 -32.734 1.00 92.06 198 ASP A N 1
ATOM 1581 C CA . ASP A 1 198 ? 3.290 -7.953 -34.201 1.00 92.06 198 ASP A CA 1
ATOM 1582 C C . ASP A 1 198 ? 2.154 -7.076 -34.740 1.00 92.06 198 ASP A C 1
ATOM 1584 O O . ASP A 1 198 ? 2.330 -6.339 -35.713 1.00 92.06 198 ASP A O 1
ATOM 1588 N N . ALA A 1 199 ? 0.986 -7.109 -34.089 1.00 91.50 199 ALA A N 1
ATOM 1589 C CA . ALA A 1 199 ? -0.169 -6.316 -34.496 1.00 91.50 199 ALA A CA 1
ATOM 1590 C C . ALA A 1 199 ? 0.080 -4.817 -34.279 1.00 91.50 199 ALA A C 1
ATOM 1592 O O . ALA A 1 199 ? -0.227 -4.004 -35.156 1.00 91.50 199 ALA A O 1
ATOM 1593 N N . LEU A 1 200 ? 0.692 -4.447 -33.147 1.00 90.44 200 LEU A N 1
ATOM 1594 C CA . LEU A 1 200 ? 1.095 -3.064 -32.896 1.00 90.44 200 LEU A CA 1
ATOM 1595 C C . LEU A 1 200 ? 2.169 -2.605 -33.894 1.00 90.44 200 LEU A C 1
ATOM 1597 O O . LEU A 1 200 ? 2.057 -1.515 -34.447 1.00 90.44 200 LEU A O 1
ATOM 1601 N N . HIS A 1 201 ? 3.188 -3.425 -34.154 1.00 91.00 201 HIS A N 1
ATOM 1602 C CA . HIS A 1 201 ? 4.280 -3.096 -35.075 1.00 91.00 201 HIS A CA 1
ATOM 1603 C C . HIS A 1 201 ? 3.778 -2.853 -36.496 1.00 91.00 201 HIS A C 1
ATOM 1605 O O . HIS A 1 201 ? 4.094 -1.822 -37.094 1.00 91.00 201 HIS A O 1
ATOM 1611 N N . LYS A 1 202 ? 2.911 -3.744 -36.996 1.00 90.56 202 LYS A N 1
ATOM 1612 C CA . LYS A 1 202 ? 2.234 -3.580 -38.284 1.00 90.56 202 LYS A CA 1
ATOM 1613 C C . LYS A 1 202 ? 1.450 -2.269 -38.336 1.00 90.56 202 LYS A C 1
ATOM 1615 O O . LYS A 1 202 ? 1.633 -1.495 -39.273 1.00 90.56 202 LYS A O 1
ATOM 1620 N N . LEU A 1 203 ? 0.639 -1.988 -37.314 1.00 89.50 203 LEU A N 1
ATOM 1621 C CA . LEU A 1 203 ? -0.153 -0.760 -37.237 1.00 89.50 203 LEU A CA 1
ATOM 1622 C C . LEU A 1 203 ? 0.732 0.495 -37.273 1.00 89.50 203 LEU A C 1
ATOM 1624 O O . LEU A 1 203 ? 0.409 1.463 -37.960 1.00 89.50 203 LEU A O 1
ATOM 1628 N N . VAL A 1 204 ? 1.844 0.501 -36.537 1.00 88.75 204 VAL A N 1
ATOM 1629 C CA . VAL A 1 204 ? 2.771 1.640 -36.486 1.00 88.75 204 VAL A CA 1
ATOM 1630 C C . VAL A 1 204 ? 3.418 1.872 -37.860 1.00 88.75 204 VAL A C 1
ATOM 1632 O O . VAL A 1 204 ? 3.402 3.007 -38.344 1.00 88.75 204 VAL A O 1
ATOM 1635 N N . LYS A 1 205 ? 3.874 0.809 -38.543 1.00 89.44 205 LYS A N 1
ATOM 1636 C CA . LYS A 1 205 ? 4.407 0.898 -39.918 1.00 89.44 205 LYS A CA 1
ATOM 1637 C C . LYS A 1 205 ? 3.358 1.396 -40.921 1.00 89.44 205 LYS A C 1
ATOM 1639 O O . LYS A 1 205 ? 3.648 2.297 -41.703 1.00 89.44 205 LYS A O 1
ATOM 1644 N N . GLU A 1 206 ? 2.130 0.876 -40.871 1.00 91.38 206 GLU A N 1
ATOM 1645 C CA . GLU A 1 206 ? 1.024 1.302 -41.750 1.00 91.38 206 GLU A CA 1
ATOM 1646 C C . GLU A 1 206 ? 0.654 2.784 -41.569 1.00 91.38 206 GLU A C 1
ATOM 1648 O O . GLU A 1 206 ? 0.221 3.433 -42.519 1.00 91.38 206 GLU A O 1
ATOM 1653 N N . ASN A 1 207 ? 0.879 3.350 -40.379 1.00 90.31 207 ASN A N 1
ATOM 1654 C CA . ASN A 1 207 ? 0.659 4.770 -40.090 1.00 90.31 207 ASN A CA 1
ATOM 1655 C C . ASN A 1 207 ? 1.888 5.659 -40.378 1.00 90.31 207 ASN A C 1
ATOM 1657 O O . ASN A 1 207 ? 1.940 6.803 -39.926 1.00 90.31 207 ASN A O 1
ATOM 1661 N N . GLY A 1 208 ? 2.881 5.159 -41.122 1.00 86.88 208 GLY A N 1
ATOM 1662 C CA . GLY A 1 208 ? 4.017 5.947 -41.616 1.00 86.88 208 GLY A CA 1
ATOM 1663 C C . GLY A 1 208 ? 5.153 6.165 -40.612 1.00 86.88 208 GLY A C 1
ATOM 1664 O O . GLY A 1 208 ? 6.072 6.942 -40.881 1.00 86.88 208 GLY A O 1
ATOM 1665 N N . TRP A 1 209 ? 5.132 5.480 -39.468 1.00 84.62 209 TRP A N 1
ATOM 1666 C CA . TRP A 1 209 ? 6.207 5.542 -38.478 1.00 84.62 209 TRP A CA 1
ATOM 1667 C C . TRP A 1 209 ? 7.312 4.545 -38.835 1.00 84.62 209 TRP A C 1
ATOM 1669 O O . TRP A 1 209 ? 7.358 3.421 -38.344 1.00 84.62 209 TRP A O 1
ATOM 1679 N N . ASN A 1 210 ? 8.225 4.979 -39.703 1.00 82.00 210 ASN A N 1
ATOM 1680 C CA . ASN A 1 210 ? 9.303 4.132 -40.230 1.00 82.00 210 ASN A CA 1
ATOM 1681 C C . ASN A 1 210 ? 10.577 4.123 -39.363 1.00 82.00 210 ASN A C 1
ATOM 1683 O O . ASN A 1 210 ? 11.514 3.393 -39.663 1.00 82.00 210 ASN A O 1
ATOM 1687 N N . GLN A 1 211 ? 10.629 4.928 -38.297 1.00 83.31 211 GLN A N 1
ATOM 1688 C CA . GLN A 1 211 ? 11.765 5.004 -37.365 1.00 83.31 211 GLN A CA 1
ATOM 1689 C C . GLN A 1 211 ? 11.572 4.064 -36.164 1.00 83.31 211 GLN A C 1
ATOM 1691 O O . GLN A 1 211 ? 11.772 4.460 -35.018 1.00 83.31 211 GLN A O 1
ATOM 1696 N N . ILE A 1 212 ? 11.126 2.835 -36.423 1.00 83.44 212 ILE A N 1
ATOM 1697 C CA . ILE A 1 212 ? 10.960 1.800 -35.400 1.00 83.44 212 ILE A CA 1
ATOM 1698 C C . ILE A 1 212 ? 11.877 0.624 -35.712 1.00 83.44 212 ILE A C 1
ATOM 1700 O O . ILE A 1 212 ? 12.055 0.267 -36.877 1.00 83.44 212 ILE A O 1
ATOM 1704 N N . SER A 1 213 ? 12.447 0.020 -34.675 1.00 84.44 213 SER A N 1
ATOM 1705 C CA . SER A 1 213 ? 13.216 -1.214 -34.816 1.00 84.44 213 SER A CA 1
ATOM 1706 C C . SER A 1 213 ? 12.314 -2.370 -35.261 1.00 84.44 213 SER A C 1
ATOM 1708 O O . SER A 1 213 ? 11.104 -2.373 -35.008 1.00 84.44 213 SER A O 1
ATOM 1710 N N . ASP A 1 214 ? 12.894 -3.371 -35.919 1.00 86.69 214 ASP A N 1
ATOM 1711 C CA . ASP A 1 214 ? 12.195 -4.632 -36.158 1.00 86.69 214 ASP A CA 1
ATOM 1712 C C . ASP A 1 214 ? 12.016 -5.416 -34.851 1.00 86.69 214 ASP A C 1
ATOM 1714 O O . ASP A 1 214 ? 12.756 -5.217 -33.883 1.00 86.69 214 ASP A O 1
ATOM 1718 N N . ILE A 1 215 ? 10.994 -6.275 -34.814 1.00 84.38 215 ILE A N 1
ATOM 1719 C CA . ILE A 1 215 ? 10.739 -7.148 -33.667 1.00 84.38 215 ILE A CA 1
ATOM 1720 C C . ILE A 1 215 ? 11.878 -8.161 -33.594 1.00 84.38 215 ILE A C 1
ATOM 1722 O O . ILE A 1 215 ? 12.147 -8.876 -34.560 1.00 84.38 215 ILE A O 1
ATOM 1726 N N . VAL A 1 216 ? 12.547 -8.197 -32.445 1.00 80.25 216 VAL A N 1
ATOM 1727 C CA . VAL A 1 216 ? 13.584 -9.186 -32.155 1.00 80.25 216 VAL A CA 1
ATOM 1728 C C . VAL A 1 216 ? 12.908 -10.401 -31.501 1.00 80.25 216 VAL A C 1
ATOM 1730 O O . VAL A 1 216 ? 12.093 -10.181 -30.601 1.00 80.25 216 VAL A O 1
ATOM 1733 N N . PRO A 1 217 ? 13.182 -11.637 -31.963 1.00 57.19 217 PRO A N 1
ATOM 1734 C CA . PRO A 1 217 ? 12.637 -12.859 -31.370 1.00 57.19 217 PRO A CA 1
ATOM 1735 C C . PRO A 1 217 ? 13.107 -13.108 -29.934 1.00 57.19 217 PRO A C 1
ATOM 1737 O O . PRO A 1 217 ? 14.245 -12.697 -29.603 1.00 57.19 217 PRO A O 1
#

Organism: Clostridium cellulovorans (strain ATCC 35296 / DSM 3052 / OCM 3 / 743B) (NCBI:txid573061)

Radius of gyration: 26.1 Å; Cα contacts (8 Å, |Δi|>4): 274; chains: 1; bounding box: 59×31×74 Å

pLDDT: mean 84.48, std 10.63, range [46.31, 96.44]

Nearest PDB structures (foldseek):
  1xs9-assembly1_A  TM=8.161E-01  e=3.892E-05  Escherichia coli
  1bl0-assembly1_A  TM=8.169E-01  e=5.614E-05  Escherichia coli
  3oio-assembly1_A  TM=9.177E-01  e=1.934E-03  Chromobacterium violaceum
  6swi-assembly1_A  TM=7.855E-01  e=1.341E-03  Geobacillus stearothermophilus
  3oou-assembly1_A  TM=8.448E-01  e=2.469E-03  Listeria innocua

Sequence (217 aa):
MTTAARFVGCSSWEFQRIFSFLSHMSLGEYIRKRKLTFAAYDLQDNGLKVIDIALKYGYESPAAFSRAFSKLYGISPSSARDSYMDLNAHPRLTFEFVEKERLIKMSKFSERGYVVRENGAVYFTKDMDKTVKWFEDVLGWYGDVVARDSDGNGGYGCVFDYPSEVAIAHLIPFRGFHLFTGEPIKGVAGFLMIDGIDALHKLVKENGWNQISDIVP

Solvent-accessible surface area (backbone atoms only — not comparable to full-atom values): 12826 Å² total; per-residue (Å²): 109,65,66,62,14,59,76,72,75,45,50,56,64,57,45,44,51,53,45,23,68,76,65,76,43,49,59,69,56,50,53,49,47,39,44,48,39,54,45,54,57,52,39,61,41,85,88,61,53,68,57,58,49,20,46,74,66,69,34,97,38,50,68,61,32,37,54,56,42,23,71,73,71,75,44,49,62,71,58,50,41,81,39,96,68,91,69,87,67,54,73,84,87,77,86,83,76,80,55,62,70,60,53,51,68,69,30,84,46,40,80,60,54,21,41,81,76,46,72,44,39,61,43,58,30,89,48,46,66,64,47,41,48,45,39,35,76,74,72,68,29,39,59,49,76,78,36,60,49,98,86,65,49,48,48,33,30,38,38,30,78,57,63,65,70,44,59,76,66,59,75,58,80,94,57,56,38,36,37,36,58,45,74,82,56,90,90,68,67,59,48,73,42,58,49,44,53,68,39,50,53,52,52,42,47,76,72,69,51,77,91,59,83,79,90,78,134

Secondary structure (DSSP, 8-state):
-HHHHHHHTS-HHHHHHHHHHHHSS-HHHHHHHHHHHHHHHHHTSTTS-HHHHHHHTT-SSHHHHHHHHHHHHSS-HHHHHHS-------PPP------HHHHHHTSTTGGGT-EEEEEEEEEEES-HHHHHHHIIIII--EEEEEEE-TTS-EEEEEEESS-HHHHHTT-S---EEEEEESPPPTT--EEEEEESHHHHHHHHHHTT----PPPP-